Protein AF-A0A535Z7E5-F1 (afdb_monomer_lite)

Structure (mmCIF, N/CA/C/O backbone):
data_AF-A0A535Z7E5-F1
#
_entry.id   AF-A0A535Z7E5-F1
#
loop_
_atom_site.group_PDB
_atom_site.id
_atom_site.type_symbol
_atom_site.label_atom_id
_atom_site.label_alt_id
_atom_site.label_comp_id
_atom_site.label_asym_id
_atom_site.label_entity_id
_atom_site.label_seq_id
_atom_site.pdbx_PDB_ins_code
_atom_site.Cartn_x
_atom_site.Cartn_y
_atom_site.Cartn_z
_atom_site.occupancy
_atom_site.B_iso_or_equiv
_atom_site.auth_seq_id
_atom_site.auth_comp_id
_atom_site.auth_asym_id
_atom_site.auth_atom_id
_atom_site.pdbx_PDB_model_num
ATOM 1 N N . MET A 1 1 ? -15.379 -11.432 8.452 1.00 83.12 1 MET A N 1
ATOM 2 C CA . MET A 1 1 ? -14.559 -12.226 9.399 1.00 83.12 1 MET A CA 1
ATOM 3 C C . MET A 1 1 ? -14.977 -11.896 10.828 1.00 83.12 1 MET A C 1
ATOM 5 O O . MET A 1 1 ? -15.466 -10.796 11.045 1.00 83.12 1 MET A O 1
ATOM 9 N N . LYS A 1 2 ? -14.826 -12.828 11.780 1.00 88.19 2 LYS A N 1
ATOM 10 C CA . LYS A 1 2 ? -15.150 -12.643 13.206 1.00 88.19 2 LYS A CA 1
ATOM 11 C C . LYS A 1 2 ? -13.954 -13.053 14.074 1.00 88.19 2 LYS A C 1
ATOM 13 O O . LYS A 1 2 ? -13.362 -14.097 13.811 1.00 88.19 2 LYS A O 1
ATOM 18 N N . SER A 1 3 ? -13.613 -12.279 15.106 1.00 86.62 3 SER A N 1
ATOM 19 C CA . SER A 1 3 ? -12.553 -12.647 16.057 1.00 86.62 3 SER A CA 1
ATOM 20 C C . SER A 1 3 ? -12.965 -13.805 16.973 1.00 86.62 3 SER A C 1
ATOM 22 O O . SER A 1 3 ? -14.147 -14.026 17.229 1.00 86.62 3 SER A O 1
ATOM 24 N N . VAL A 1 4 ? -11.985 -14.504 17.550 1.00 86.00 4 VAL A N 1
ATOM 25 C CA . VAL A 1 4 ? -12.229 -15.693 18.393 1.00 86.00 4 VAL A CA 1
ATOM 26 C C . VAL A 1 4 ? -12.420 -15.390 19.887 1.00 86.00 4 VAL A C 1
ATOM 28 O O . VAL A 1 4 ? -12.949 -16.224 20.616 1.00 86.00 4 VAL A O 1
ATOM 31 N N . VAL A 1 5 ? -12.055 -14.188 20.345 1.00 85.88 5 VAL A N 1
ATOM 32 C CA . VAL A 1 5 ? -12.158 -13.757 21.756 1.00 85.88 5 VAL A CA 1
ATOM 33 C C . VAL A 1 5 ? -13.274 -12.717 21.934 1.00 85.88 5 VAL A C 1
ATOM 35 O O . VAL A 1 5 ? -13.467 -11.877 21.050 1.00 85.88 5 VAL A O 1
ATOM 38 N N . LYS A 1 6 ? -14.006 -12.777 23.062 1.00 87.00 6 LYS A N 1
ATOM 39 C CA . LYS A 1 6 ? -15.045 -11.798 23.444 1.00 87.00 6 LYS A CA 1
ATOM 40 C C . LYS A 1 6 ? -14.431 -10.511 24.046 1.00 87.00 6 LYS A C 1
ATOM 42 O O . LYS A 1 6 ? -13.433 -10.625 24.749 1.00 87.00 6 LYS A O 1
ATOM 47 N N . PRO A 1 7 ? -15.049 -9.328 23.848 1.00 89.69 7 PRO A N 1
ATOM 48 C CA . PRO A 1 7 ? -16.179 -9.084 22.948 1.00 89.69 7 PRO A CA 1
ATOM 49 C C . PRO A 1 7 ? -15.745 -9.270 21.488 1.00 89.69 7 PRO A C 1
ATOM 51 O O . PRO A 1 7 ? -14.620 -8.926 21.133 1.00 89.69 7 PRO A O 1
ATOM 54 N N . TYR A 1 8 ? -16.590 -9.891 20.661 1.00 92.69 8 TYR A N 1
ATOM 55 C CA . TYR A 1 8 ? -16.200 -10.278 19.302 1.00 92.69 8 TYR A CA 1
ATOM 56 C C . TYR A 1 8 ? -16.087 -9.062 18.381 1.00 92.69 8 TYR A C 1
ATOM 58 O O . TYR A 1 8 ? -16.971 -8.215 18.375 1.00 92.69 8 TYR A O 1
ATOM 66 N N . LEU A 1 9 ? -15.033 -9.031 17.573 1.00 93.38 9 LEU A N 1
ATOM 67 C CA . LEU A 1 9 ? -14.795 -8.049 16.521 1.00 93.38 9 LEU A CA 1
ATOM 68 C C . LEU A 1 9 ? -15.183 -8.626 15.157 1.00 93.38 9 LEU A C 1
ATOM 70 O O . LEU A 1 9 ? -15.027 -9.832 14.938 1.00 93.38 9 LEU A O 1
ATOM 74 N N . TYR A 1 10 ? -15.639 -7.769 14.245 1.00 93.38 10 TYR A N 1
ATOM 75 C CA . TYR A 1 10 ? -16.043 -8.124 12.883 1.00 93.38 10 TYR A CA 1
ATOM 76 C C . TYR A 1 10 ? -15.294 -7.273 11.864 1.00 93.38 10 TYR A C 1
ATOM 78 O O . TYR A 1 10 ? -14.983 -6.124 12.134 1.00 93.38 10 TYR A O 1
ATOM 86 N N . GLY A 1 11 ? -14.994 -7.827 10.695 1.00 90.31 11 GLY A N 1
ATOM 87 C CA . GLY A 1 11 ? -14.315 -7.058 9.656 1.00 90.31 11 GLY A CA 1
ATOM 88 C C . GLY A 1 11 ? -14.217 -7.766 8.316 1.00 90.31 11 GLY A C 1
ATOM 89 O O . GLY A 1 11 ? -14.887 -8.783 8.088 1.00 90.31 11 GLY A O 1
ATOM 90 N N . GLY A 1 12 ? -13.372 -7.232 7.436 1.00 79.62 12 GLY A N 1
ATOM 91 C CA . GLY A 1 12 ? -13.152 -7.758 6.090 1.00 79.62 12 GLY A CA 1
ATOM 92 C C . GLY A 1 12 ? -12.637 -9.207 6.093 1.00 79.62 12 GLY A C 1
ATOM 93 O O . GLY A 1 12 ? -12.058 -9.673 7.077 1.00 79.62 12 GLY A O 1
ATOM 94 N N . PRO A 1 13 ? -12.894 -9.988 5.033 1.00 74.06 13 PRO A N 1
ATOM 95 C CA . PRO A 1 13 ? -12.349 -11.335 4.917 1.00 74.06 13 PRO A CA 1
ATOM 96 C C . PRO A 1 13 ? -10.826 -11.316 4.699 1.00 74.06 13 PRO A C 1
ATOM 98 O O . PRO A 1 13 ? -10.280 -10.384 4.123 1.00 74.06 13 PRO A O 1
ATOM 101 N N . GLY A 1 14 ? -10.152 -12.388 5.123 1.00 72.88 14 GLY A N 1
ATOM 102 C CA . GLY A 1 14 ? -8.789 -12.721 4.692 1.00 72.88 14 GLY A CA 1
ATOM 103 C C . GLY A 1 14 ? -7.623 -11.959 5.329 1.00 72.88 14 GLY A C 1
ATOM 104 O O . GLY A 1 14 ? -6.492 -12.330 5.048 1.00 72.88 14 GLY A O 1
ATOM 105 N N . VAL A 1 15 ? -7.857 -10.965 6.192 1.00 79.00 15 VAL A N 1
ATOM 106 C CA . VAL A 1 15 ? -6.784 -10.162 6.813 1.00 79.00 15 VAL A CA 1
ATOM 107 C C . VAL A 1 15 ? -6.944 -10.056 8.327 1.00 79.00 15 VAL A C 1
ATOM 109 O O . VAL A 1 15 ? -8.061 -9.947 8.839 1.00 79.00 15 VAL A O 1
ATOM 112 N N . ALA A 1 16 ? -5.823 -10.081 9.049 1.00 86.56 16 ALA A N 1
ATOM 113 C CA . ALA A 1 16 ? -5.808 -9.887 10.491 1.00 86.56 16 ALA A CA 1
ATOM 114 C C . ALA A 1 16 ? -4.548 -9.150 10.954 1.00 86.56 16 ALA A C 1
ATOM 116 O O . ALA A 1 16 ? -3.437 -9.495 10.566 1.00 86.56 16 ALA A O 1
ATOM 117 N N . THR A 1 17 ? -4.724 -8.187 11.855 1.00 88.56 17 THR A N 1
ATOM 118 C CA . THR A 1 17 ? -3.631 -7.408 12.450 1.00 88.56 17 THR A CA 1
ATOM 119 C C . THR A 1 17 ? -3.649 -7.582 13.958 1.00 88.56 17 THR A C 1
ATOM 121 O O . THR A 1 17 ? -4.690 -7.415 14.589 1.00 88.56 17 THR A O 1
ATOM 124 N N . PHE A 1 18 ? -2.512 -7.904 14.569 1.00 88.19 18 PHE A N 1
ATOM 125 C CA . PHE A 1 18 ? -2.407 -7.908 16.026 1.00 88.19 18 PHE A CA 1
ATOM 126 C C . PHE A 1 18 ? -2.165 -6.491 16.540 1.00 88.19 18 PHE A C 1
ATOM 128 O O . PHE A 1 18 ? -1.280 -5.795 16.053 1.00 88.19 18 PHE A O 1
ATOM 135 N N . THR A 1 19 ? -2.918 -6.062 17.548 1.00 87.75 19 THR A N 1
ATOM 136 C CA . THR A 1 19 ? -2.617 -4.828 18.279 1.00 87.75 19 THR A CA 1
ATOM 137 C C . THR A 1 19 ? -2.118 -5.168 19.676 1.00 87.75 19 THR A C 1
ATOM 139 O O . THR A 1 19 ? -2.818 -5.809 20.466 1.00 87.75 19 THR A O 1
ATOM 142 N N . ARG A 1 20 ? -0.899 -4.721 20.004 1.00 84.88 20 ARG A N 1
ATOM 143 C CA . ARG A 1 20 ? -0.326 -4.904 21.346 1.00 84.88 20 ARG A CA 1
ATOM 144 C C . ARG A 1 20 ? -1.089 -4.117 22.402 1.00 84.88 20 ARG A C 1
ATOM 146 O O . ARG A 1 20 ? -1.357 -4.664 23.466 1.00 84.88 20 ARG A O 1
ATOM 153 N N . ARG A 1 21 ? -1.510 -2.886 22.082 1.00 88.56 21 ARG A N 1
ATOM 154 C CA . ARG A 1 21 ? -2.246 -1.992 22.994 1.00 88.56 21 ARG A CA 1
ATOM 155 C C . ARG A 1 21 ? -3.474 -2.658 23.618 1.00 88.56 21 ARG A C 1
ATOM 157 O O . ARG A 1 21 ? -3.756 -2.430 24.789 1.00 88.56 21 ARG A O 1
ATOM 164 N N . TYR A 1 22 ? -4.176 -3.491 22.851 1.00 90.06 22 TYR A N 1
ATOM 165 C CA . TYR A 1 22 ? -5.358 -4.225 23.316 1.00 90.06 22 TYR A CA 1
ATOM 166 C C . TYR A 1 22 ? -5.133 -5.739 23.433 1.00 90.06 22 TYR A C 1
ATOM 168 O O . TYR A 1 22 ? -6.082 -6.477 23.689 1.00 90.06 22 TYR A O 1
ATOM 176 N N . GLY A 1 23 ? -3.899 -6.211 23.219 1.00 89.69 23 GLY A N 1
ATOM 177 C CA . GLY A 1 23 ? -3.515 -7.620 23.324 1.00 89.69 23 GLY A CA 1
ATOM 178 C C . GLY A 1 23 ? -4.360 -8.571 22.473 1.00 89.69 23 GLY A C 1
ATOM 179 O O . GLY A 1 23 ? -4.651 -9.683 22.912 1.00 89.69 23 GLY A O 1
ATOM 180 N N . ARG A 1 24 ? -4.818 -8.144 21.287 1.00 89.62 24 ARG A N 1
ATOM 181 C CA . ARG A 1 24 ? -5.787 -8.918 20.496 1.00 89.62 24 ARG A CA 1
ATOM 182 C C . ARG A 1 24 ? -5.631 -8.762 18.988 1.00 89.62 24 ARG A C 1
ATOM 184 O O . ARG A 1 24 ? -5.133 -7.758 18.490 1.00 89.62 24 ARG A O 1
ATOM 191 N N . TRP A 1 25 ? -6.123 -9.766 18.267 1.00 90.50 25 TRP A N 1
ATOM 192 C CA . TRP A 1 25 ? -6.232 -9.759 16.810 1.00 90.50 25 TRP A CA 1
ATOM 193 C C . TRP A 1 25 ? -7.462 -8.973 16.346 1.00 90.50 25 TRP A C 1
ATOM 195 O O . TRP A 1 25 ? -8.570 -9.186 16.849 1.00 90.50 25 TRP A O 1
ATOM 205 N N . LEU A 1 26 ? -7.251 -8.097 15.368 1.00 92.69 26 LEU A N 1
ATOM 206 C CA . LEU A 1 26 ? -8.255 -7.299 14.674 1.00 92.69 26 LEU A CA 1
ATOM 207 C C . LEU A 1 26 ? -8.522 -7.920 13.296 1.00 92.69 26 LEU A C 1
ATOM 209 O O . LEU A 1 26 ? -7.555 -8.228 12.601 1.00 92.69 26 LEU A O 1
ATOM 213 N N . PRO A 1 27 ? -9.784 -8.087 12.866 1.00 93.25 27 PRO A N 1
ATOM 214 C CA . PRO A 1 27 ? -10.138 -8.597 11.536 1.00 93.25 27 PRO A CA 1
ATOM 215 C C . PRO A 1 27 ? -10.002 -7.512 10.446 1.00 93.25 27 PRO A C 1
ATOM 217 O O . PRO A 1 27 ? -10.954 -7.206 9.729 1.00 93.25 27 PRO A O 1
ATOM 220 N N . ALA A 1 28 ? -8.832 -6.878 10.370 1.00 92.12 28 ALA A N 1
ATOM 221 C CA . ALA A 1 28 ? -8.524 -5.783 9.455 1.00 92.12 28 ALA A CA 1
ATOM 222 C C . ALA A 1 28 ? -7.036 -5.791 9.074 1.00 92.12 28 ALA A C 1
ATOM 224 O O . ALA A 1 28 ? -6.200 -6.315 9.819 1.00 92.12 28 ALA A O 1
ATOM 225 N N . SER A 1 29 ? -6.705 -5.197 7.926 1.00 88.44 29 SER A N 1
ATOM 226 C CA . SER A 1 29 ? -5.316 -4.937 7.536 1.00 88.44 29 SER A CA 1
ATOM 227 C C . SER A 1 29 ? -4.723 -3.815 8.388 1.00 88.44 29 SER A C 1
ATOM 229 O O . SER A 1 29 ? -5.455 -2.970 8.903 1.00 88.44 29 SER A O 1
ATOM 231 N N . VAL A 1 30 ? -3.394 -3.762 8.502 1.00 87.88 30 VAL A N 1
ATOM 232 C CA . VAL A 1 30 ? -2.716 -2.720 9.290 1.00 87.88 30 VAL A CA 1
ATOM 233 C C . VAL A 1 30 ? -3.029 -1.313 8.774 1.00 87.88 30 VAL A C 1
ATOM 235 O O . VAL A 1 30 ? -3.175 -0.391 9.569 1.00 87.88 30 VAL A O 1
ATOM 238 N N . ALA A 1 31 ? -3.208 -1.162 7.457 1.00 89.75 31 ALA A N 1
ATOM 239 C CA . ALA A 1 31 ? -3.568 0.105 6.829 1.00 89.75 31 ALA A CA 1
ATOM 240 C C . ALA A 1 31 ? -4.969 0.590 7.234 1.00 89.75 31 ALA A C 1
ATOM 242 O O . ALA A 1 31 ? -5.230 1.784 7.212 1.00 89.75 31 ALA A O 1
ATOM 243 N N . ALA A 1 32 ? -5.869 -0.311 7.629 1.00 93.62 32 ALA A N 1
ATOM 244 C CA . ALA A 1 32 ? -7.232 0.026 8.026 1.00 93.62 32 ALA A CA 1
ATOM 245 C C . ALA A 1 32 ? -7.392 0.280 9.540 1.00 93.62 32 ALA A C 1
ATOM 247 O O . ALA A 1 32 ? -8.505 0.528 10.009 1.00 93.62 32 ALA A O 1
ATOM 248 N N . VAL A 1 33 ? -6.304 0.207 10.312 1.00 94.19 33 VAL A N 1
ATOM 249 C CA . VAL A 1 33 ? -6.275 0.428 11.765 1.00 94.19 33 VAL A CA 1
ATOM 250 C C . VAL A 1 33 ? -5.835 1.863 12.052 1.00 94.19 33 VAL A C 1
ATOM 252 O O . VAL A 1 33 ? -4.880 2.349 11.450 1.00 94.19 33 VAL A O 1
ATOM 255 N N . SER A 1 34 ? -6.507 2.543 12.987 1.00 94.56 34 SER A N 1
ATOM 256 C CA . SER A 1 34 ? -6.138 3.904 13.383 1.00 94.56 34 SER A CA 1
ATOM 257 C C . SER A 1 34 ? -4.696 3.951 13.912 1.00 94.56 34 SER A C 1
ATOM 259 O O . SER A 1 34 ? -4.219 2.968 14.488 1.00 94.56 34 SER A O 1
ATOM 261 N N . PRO A 1 35 ? -3.981 5.086 13.797 1.00 90.56 35 PRO A N 1
ATOM 262 C CA . PRO A 1 35 ? -2.582 5.169 14.225 1.00 90.56 35 PRO A CA 1
ATOM 263 C C . PRO A 1 35 ? -2.335 4.776 15.687 1.00 90.56 35 PRO A C 1
ATOM 265 O O . PRO A 1 35 ? -1.291 4.214 16.009 1.00 90.56 35 PRO A O 1
ATOM 268 N N . ASP A 1 36 ? -3.314 5.025 16.557 1.00 91.75 36 ASP A N 1
ATOM 269 C CA . ASP A 1 36 ? -3.293 4.685 17.979 1.00 91.75 36 ASP A CA 1
ATOM 270 C C . ASP A 1 36 ? -3.897 3.296 18.287 1.00 91.75 36 ASP A C 1
ATOM 272 O O . ASP A 1 36 ? -3.994 2.898 19.448 1.00 91.75 36 ASP A O 1
ATOM 276 N N . SER A 1 37 ? -4.311 2.549 17.261 1.00 93.38 37 SER A N 1
ATOM 277 C CA . SER A 1 37 ? -4.977 1.243 17.330 1.00 93.38 37 SER A CA 1
ATOM 278 C C . SER A 1 37 ? -6.300 1.198 18.100 1.00 93.38 37 SER A C 1
ATOM 280 O O . SER A 1 37 ? -6.770 0.102 18.401 1.00 93.38 37 SER A O 1
ATOM 282 N N . SER A 1 38 ? -6.901 2.337 18.456 1.00 95.31 38 SER A N 1
ATOM 283 C CA . SER A 1 38 ? -8.179 2.352 19.184 1.00 95.31 38 SER A CA 1
ATOM 284 C C . SER A 1 38 ? -9.369 1.994 18.301 1.00 95.31 38 SER A C 1
ATOM 286 O O . SER A 1 38 ? -10.384 1.512 18.807 1.00 95.31 38 SER A O 1
ATOM 288 N N . HIS A 1 39 ? -9.229 2.173 16.988 1.00 96.94 39 HIS A N 1
ATOM 289 C CA . HIS A 1 39 ? -10.266 1.886 16.017 1.00 96.94 39 HIS A CA 1
ATOM 290 C C . HIS A 1 39 ? -9.710 1.149 14.802 1.00 96.94 39 HIS A C 1
ATOM 292 O O . HIS A 1 39 ? -8.521 1.210 14.493 1.00 96.94 39 HIS A O 1
ATOM 298 N N . TYR A 1 40 ? -10.592 0.492 14.061 1.00 97.00 40 TYR A N 1
ATOM 299 C CA . TYR A 1 40 ? -10.313 0.089 12.687 1.00 97.00 40 TYR A CA 1
ATOM 300 C C . TYR A 1 40 ? -11.554 0.268 11.824 1.00 97.00 40 TYR A C 1
ATOM 302 O O . TYR A 1 40 ? -12.677 0.366 12.329 1.00 97.00 40 TYR A O 1
ATOM 310 N N . SER A 1 41 ? -11.330 0.326 10.518 1.00 97.38 41 SER A N 1
ATOM 311 C CA . SER A 1 41 ? -12.377 0.461 9.517 1.00 97.38 41 SER A CA 1
ATOM 312 C C . SER A 1 41 ? -12.398 -0.742 8.584 1.00 97.38 41 SER A C 1
ATOM 314 O O . SER A 1 41 ? -11.380 -1.392 8.358 1.00 97.38 41 SER A O 1
ATOM 316 N N . TYR A 1 42 ? -13.567 -1.065 8.046 1.00 96.94 42 TYR A N 1
ATOM 317 C CA . TYR A 1 42 ? -13.692 -2.043 6.971 1.00 96.94 42 TYR A CA 1
ATOM 318 C C . TYR A 1 42 ? -14.887 -1.714 6.079 1.00 96.94 42 TYR A C 1
ATOM 320 O O . TYR A 1 42 ? -15.802 -0.995 6.479 1.00 96.94 42 TYR A O 1
ATOM 328 N N . SER A 1 43 ? -14.861 -2.247 4.859 1.00 95.69 43 SER A N 1
ATOM 329 C CA . SER A 1 43 ? -15.970 -2.150 3.912 1.00 95.69 43 SER A CA 1
ATOM 330 C C . SER A 1 43 ? -16.791 -3.442 3.934 1.00 95.69 43 SER A C 1
ATOM 332 O O . SER A 1 43 ? -16.237 -4.536 3.802 1.00 95.69 43 SER A O 1
ATOM 334 N N . GLU A 1 44 ? -18.103 -3.314 4.121 1.00 95.19 44 GLU A N 1
ATOM 335 C CA . GLU A 1 44 ? -19.099 -4.370 3.933 1.00 95.19 44 GLU A CA 1
ATOM 336 C C . GLU A 1 44 ? -19.781 -4.154 2.568 1.00 95.19 44 GLU A C 1
ATOM 338 O O . GLU A 1 44 ? -20.624 -3.257 2.446 1.00 95.19 44 GLU A O 1
ATOM 343 N N . PRO A 1 45 ? -19.433 -4.930 1.525 1.00 93.31 45 PRO A N 1
ATOM 344 C CA . PRO A 1 45 ? -20.105 -4.837 0.237 1.00 93.31 45 PRO A CA 1
ATOM 345 C C . PRO A 1 45 ? -21.522 -5.421 0.313 1.00 93.31 45 PRO A C 1
ATOM 347 O O . PRO A 1 45 ? -21.754 -6.457 0.935 1.00 93.31 45 PRO A O 1
ATOM 350 N N . TYR A 1 46 ? -22.467 -4.784 -0.371 1.00 93.31 46 TYR A N 1
ATOM 351 C CA . TYR A 1 46 ? -23.840 -5.254 -0.536 1.00 93.31 46 TYR A CA 1
ATOM 352 C C . TYR A 1 46 ? -24.386 -4.835 -1.907 1.00 93.31 46 TYR A C 1
ATOM 354 O O . TYR A 1 46 ? -23.818 -3.974 -2.570 1.00 93.31 46 TYR A O 1
ATOM 362 N N . ASN A 1 47 ? -25.493 -5.435 -2.338 1.00 93.00 47 ASN A N 1
ATOM 363 C CA . ASN A 1 47 ? -26.201 -5.024 -3.551 1.00 93.00 47 ASN A CA 1
ATOM 364 C C . ASN A 1 47 ? -27.538 -4.389 -3.173 1.00 93.00 47 ASN A C 1
ATOM 366 O O . ASN A 1 47 ? -28.229 -4.893 -2.284 1.00 93.00 47 ASN A O 1
ATOM 370 N N . ASP A 1 48 ? -27.919 -3.323 -3.870 1.00 88.56 48 ASP A N 1
ATOM 371 C CA . ASP A 1 48 ? -29.274 -2.780 -3.825 1.00 88.56 48 ASP A CA 1
ATOM 372 C C . ASP A 1 48 ? -29.859 -2.604 -5.235 1.00 88.56 48 ASP A C 1
ATOM 374 O O . ASP A 1 48 ? -29.270 -3.032 -6.230 1.00 88.56 48 ASP A O 1
ATOM 378 N N . ALA A 1 49 ? -31.046 -1.999 -5.330 1.00 89.19 49 ALA A N 1
ATOM 379 C CA . ALA A 1 49 ? -31.731 -1.780 -6.605 1.00 89.19 49 ALA A CA 1
ATOM 380 C C . ALA A 1 49 ? -30.926 -0.930 -7.612 1.00 89.19 49 ALA A C 1
ATOM 382 O O . ALA A 1 49 ? -31.216 -0.972 -8.804 1.00 89.19 49 ALA A O 1
ATOM 383 N N . ASN A 1 50 ? -29.924 -0.175 -7.150 1.00 86.69 50 ASN A N 1
ATOM 384 C CA . ASN A 1 50 ? -29.084 0.699 -7.966 1.00 86.69 50 ASN A CA 1
ATOM 385 C C . ASN A 1 50 ? -27.695 0.098 -8.253 1.00 86.69 50 ASN A C 1
ATOM 387 O O . ASN A 1 50 ? -26.854 0.786 -8.830 1.00 86.69 50 ASN A O 1
ATOM 391 N N . GLY A 1 51 ? -27.447 -1.157 -7.862 1.00 89.38 51 GLY A N 1
ATOM 392 C CA . GLY A 1 51 ? -26.193 -1.868 -8.113 1.00 89.38 51 GLY A CA 1
ATOM 393 C C . GLY A 1 51 ? -25.351 -2.116 -6.853 1.00 89.38 51 GLY A C 1
ATOM 394 O O . GLY A 1 51 ? -25.877 -2.088 -5.735 1.00 89.38 51 GLY A O 1
ATOM 395 N N . PRO A 1 52 ? -24.048 -2.419 -7.018 1.00 92.00 52 PRO A N 1
ATOM 396 C CA . PRO A 1 52 ? -23.160 -2.700 -5.898 1.00 92.00 52 PRO A CA 1
ATOM 397 C C . PRO A 1 52 ? -22.910 -1.444 -5.062 1.00 92.00 52 PRO A C 1
ATOM 399 O O . PRO A 1 52 ? -22.750 -0.337 -5.579 1.00 92.00 52 PRO A O 1
ATOM 402 N N . ARG A 1 53 ? -22.864 -1.635 -3.746 1.00 93.44 53 ARG A N 1
ATOM 403 C CA . ARG A 1 53 ? -22.632 -0.609 -2.731 1.00 93.44 53 ARG A CA 1
ATOM 404 C C . ARG A 1 53 ? -21.785 -1.152 -1.594 1.00 93.44 53 ARG A C 1
ATOM 406 O O . ARG A 1 53 ? -21.533 -2.349 -1.490 1.00 93.44 53 ARG 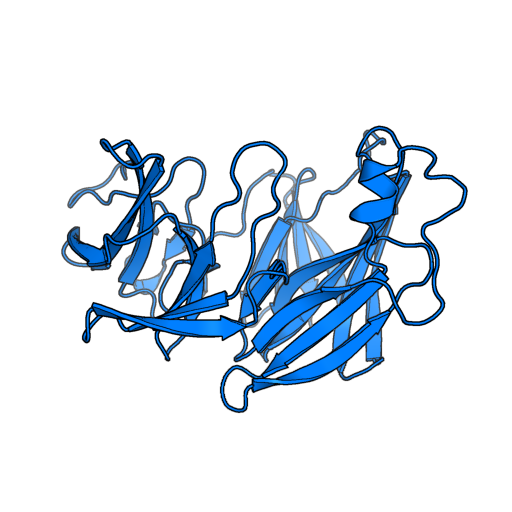A O 1
ATOM 413 N N . SER A 1 54 ? -21.333 -0.255 -0.731 1.00 95.00 54 SER A N 1
ATOM 414 C CA . SER A 1 54 ? -20.565 -0.602 0.462 1.00 95.00 54 SER A CA 1
ATOM 415 C C . SER A 1 54 ? -21.022 0.192 1.672 1.00 95.00 54 SER A C 1
ATOM 417 O O . SER A 1 54 ? -21.267 1.394 1.561 1.00 95.00 54 SER A O 1
ATOM 419 N N . ARG A 1 55 ? -21.047 -0.448 2.839 1.00 96.94 55 ARG A N 1
ATOM 420 C CA . ARG A 1 55 ? -21.063 0.247 4.128 1.00 96.94 55 ARG A CA 1
ATOM 421 C C . ARG A 1 55 ? -19.644 0.316 4.661 1.00 96.94 55 ARG A C 1
ATOM 423 O O . ARG A 1 55 ? -18.954 -0.696 4.715 1.00 96.94 55 ARG A O 1
ATOM 430 N N . ILE A 1 56 ? -19.208 1.501 5.062 1.00 97.81 56 ILE A N 1
ATOM 431 C CA . ILE A 1 56 ? -17.943 1.688 5.763 1.00 97.81 56 ILE A CA 1
ATOM 432 C C . ILE A 1 56 ? -18.234 1.661 7.255 1.00 97.81 56 ILE A C 1
ATOM 434 O O . ILE A 1 56 ? -18.969 2.503 7.782 1.00 97.81 56 ILE A O 1
ATOM 438 N N . HIS A 1 57 ? -17.660 0.672 7.920 1.00 98.06 57 HIS A N 1
ATOM 439 C CA . HIS A 1 57 ? -17.782 0.452 9.350 1.00 98.06 57 HIS A CA 1
ATOM 440 C C . HIS A 1 57 ? -16.625 1.111 10.089 1.00 98.06 57 HIS A C 1
ATOM 442 O O . HIS A 1 57 ? -15.503 1.143 9.594 1.00 98.06 57 HIS A O 1
ATOM 448 N N . LEU A 1 58 ? -16.893 1.607 11.292 1.00 98.19 58 LEU A N 1
ATOM 449 C CA . LEU A 1 58 ? -15.881 2.025 12.252 1.00 98.19 58 LEU A CA 1
ATOM 450 C C . LEU A 1 58 ? -16.108 1.245 13.539 1.00 98.19 58 LEU A C 1
ATOM 452 O O . LEU A 1 58 ? -17.175 1.358 14.148 1.00 98.19 58 LEU A O 1
ATOM 456 N N . VAL A 1 59 ? -15.096 0.492 13.952 1.00 98.06 59 VAL A N 1
ATOM 457 C CA . VAL A 1 59 ? -15.176 -0.362 15.132 1.00 98.06 59 VAL A CA 1
ATOM 458 C C . VAL A 1 59 ? -14.242 0.149 16.213 1.00 98.06 59 VAL A C 1
ATOM 460 O O . VAL A 1 59 ? -13.052 0.330 15.964 1.00 98.06 59 VAL A O 1
ATOM 463 N N . ASP A 1 60 ? -14.775 0.340 17.417 1.00 97.44 60 ASP A N 1
ATOM 464 C CA . ASP A 1 60 ? -13.984 0.571 18.624 1.00 97.44 60 ASP A CA 1
ATOM 465 C C . ASP A 1 60 ? -13.405 -0.760 19.125 1.00 97.44 60 ASP A C 1
ATOM 467 O O . ASP A 1 60 ? -14.122 -1.740 19.355 1.00 97.44 60 ASP A O 1
ATOM 471 N N . VAL A 1 61 ? -12.085 -0.817 19.284 1.00 95.62 61 VAL A N 1
ATOM 472 C CA . VAL A 1 61 ? -11.373 -2.064 19.594 1.00 95.62 61 VAL A CA 1
ATOM 473 C C . VAL A 1 61 ? -11.635 -2.548 21.023 1.00 95.62 61 VAL A C 1
ATOM 475 O O . VAL A 1 61 ? -11.689 -3.762 21.268 1.00 95.62 61 VAL A O 1
ATOM 478 N N . ALA A 1 62 ? -11.795 -1.618 21.966 1.00 94.00 62 ALA A N 1
ATOM 479 C CA . ALA A 1 62 ? -11.942 -1.918 23.387 1.00 94.00 62 ALA A CA 1
ATOM 480 C C . ALA A 1 62 ? -13.327 -2.497 23.700 1.00 94.00 62 ALA A C 1
ATOM 482 O O . ALA A 1 62 ? -13.457 -3.502 24.399 1.00 94.00 62 ALA A O 1
ATOM 483 N N . THR A 1 63 ? -14.360 -1.861 23.157 1.00 95.56 63 THR A N 1
ATOM 484 C CA . THR A 1 63 ? -15.772 -2.138 23.436 1.00 95.56 63 THR A CA 1
ATOM 485 C C . THR A 1 63 ? -16.411 -3.070 22.412 1.00 95.56 63 THR A C 1
ATOM 487 O O . THR A 1 63 ? -17.466 -3.636 22.690 1.00 95.56 63 THR A O 1
ATOM 490 N N . ALA A 1 64 ? -15.776 -3.253 21.248 1.00 96.06 64 ALA A N 1
ATOM 491 C CA . ALA A 1 64 ? -16.351 -3.892 20.065 1.00 96.06 64 ALA A CA 1
ATOM 492 C C . ALA A 1 64 ? -17.616 -3.200 19.528 1.00 96.06 64 ALA A C 1
ATOM 494 O O . ALA A 1 64 ? -18.402 -3.824 18.812 1.00 96.06 64 ALA A O 1
ATOM 495 N N . ALA A 1 65 ? -17.827 -1.923 19.862 1.00 97.38 65 ALA A N 1
ATOM 496 C CA . ALA A 1 65 ? -18.900 -1.140 19.271 1.00 97.38 65 ALA A CA 1
ATOM 497 C C . ALA A 1 65 ? -18.624 -0.947 17.773 1.00 97.38 65 ALA A C 1
ATOM 499 O O . ALA A 1 65 ? -17.624 -0.339 17.398 1.00 97.38 65 ALA A O 1
ATOM 500 N N . ASP A 1 66 ? -19.517 -1.467 16.933 1.00 97.50 66 ASP A N 1
ATOM 501 C CA . ASP A 1 66 ? -19.473 -1.350 15.476 1.00 97.50 66 ASP A CA 1
ATOM 502 C C . ASP A 1 66 ? -20.591 -0.408 15.017 1.00 97.50 66 ASP A C 1
ATOM 504 O O . ASP A 1 66 ? -21.753 -0.555 15.412 1.00 97.50 66 ASP A O 1
ATOM 508 N N . ARG A 1 67 ? -20.236 0.581 14.196 1.00 97.31 67 ARG A N 1
ATOM 509 C CA . ARG A 1 67 ? -21.196 1.486 13.568 1.00 97.31 67 ARG A CA 1
ATOM 510 C C . ARG A 1 67 ? -20.843 1.739 12.113 1.00 97.31 67 ARG A C 1
ATOM 512 O O . ARG A 1 67 ? -19.685 1.958 11.765 1.00 97.31 67 ARG A O 1
ATOM 519 N N . VAL A 1 68 ? -21.877 1.851 11.289 1.00 97.88 68 VAL A N 1
ATOM 520 C CA . VAL A 1 68 ? -21.751 2.370 9.927 1.00 97.88 68 VAL A CA 1
ATOM 521 C C . VAL A 1 68 ? -21.538 3.882 9.999 1.00 97.88 68 VAL A C 1
ATOM 523 O O . VAL A 1 68 ? -22.337 4.610 10.596 1.00 97.88 68 VAL A O 1
ATOM 526 N N . VAL A 1 69 ? -20.440 4.350 9.413 1.00 97.94 69 VAL A N 1
ATOM 527 C CA . VAL A 1 69 ? -20.083 5.777 9.332 1.00 97.94 69 VAL A CA 1
ATOM 528 C C . VAL A 1 69 ? -20.310 6.361 7.941 1.00 97.94 69 VAL A C 1
ATOM 530 O O . VAL A 1 69 ? -20.346 7.581 7.807 1.00 97.94 69 VAL A O 1
ATOM 533 N N . PHE A 1 70 ? -20.493 5.516 6.925 1.00 97.62 70 PHE A N 1
ATOM 534 C CA . PHE A 1 70 ? -20.795 5.928 5.557 1.00 97.62 70 PHE A CA 1
ATOM 535 C C . PHE A 1 70 ? -21.418 4.770 4.763 1.00 97.62 70 PHE A C 1
ATOM 537 O O . PHE A 1 70 ? -20.985 3.632 4.917 1.00 97.62 70 PHE A O 1
ATOM 544 N N . ASP A 1 71 ? -22.421 5.035 3.927 1.00 95.75 71 ASP A N 1
ATOM 545 C CA . ASP A 1 71 ? -23.181 4.004 3.198 1.00 95.75 71 ASP A CA 1
ATOM 546 C C . ASP A 1 71 ? -23.568 4.402 1.761 1.00 95.75 71 ASP A C 1
ATOM 548 O O . ASP A 1 71 ? -24.429 3.768 1.142 1.00 95.75 71 ASP A O 1
ATOM 552 N N . GLN A 1 72 ? -22.926 5.440 1.216 1.00 92.50 72 GLN A N 1
ATOM 553 C CA . GLN A 1 72 ? -23.218 5.969 -0.115 1.00 92.50 72 GLN A CA 1
ATOM 554 C C . GLN A 1 72 ? -22.134 5.564 -1.121 1.00 92.50 72 GLN A C 1
ATOM 556 O O . GLN A 1 72 ? -20.963 5.870 -0.937 1.00 92.50 72 GLN A O 1
ATOM 561 N N . GLY A 1 73 ? -22.519 4.930 -2.230 1.00 91.44 73 GLY A N 1
ATOM 562 C CA . GLY A 1 73 ? -21.584 4.492 -3.275 1.00 91.44 73 GLY A CA 1
ATOM 563 C C . GLY A 1 73 ? -20.877 3.168 -2.964 1.00 91.44 73 GLY A C 1
ATOM 564 O O . GLY A 1 73 ? -21.278 2.432 -2.059 1.00 91.44 73 GLY A O 1
ATOM 565 N N . PHE A 1 74 ? -19.848 2.851 -3.756 1.00 93.69 74 PHE A N 1
ATOM 566 C CA . PHE A 1 74 ? -19.114 1.589 -3.675 1.00 93.69 74 PHE A CA 1
ATOM 567 C C . PHE A 1 74 ? -17.616 1.834 -3.484 1.00 93.69 74 PHE A C 1
ATOM 569 O O . PHE A 1 74 ? -16.885 2.143 -4.423 1.00 93.69 74 PHE A O 1
ATOM 576 N N . TYR A 1 75 ? -17.183 1.729 -2.232 1.00 95.31 75 TYR A N 1
ATOM 577 C CA . TYR A 1 75 ? -15.860 2.101 -1.761 1.00 95.31 75 TYR A CA 1
ATOM 578 C C . TYR A 1 75 ? -15.221 0.987 -0.929 1.00 95.31 75 TYR A C 1
ATOM 580 O O . TYR A 1 75 ? -15.896 0.212 -0.245 1.00 95.31 75 TYR A O 1
ATOM 588 N N . ALA A 1 76 ? -13.893 0.951 -0.933 1.00 94.75 76 ALA A N 1
ATOM 589 C CA . ALA A 1 76 ? -13.096 0.127 -0.032 1.00 94.75 76 ALA A CA 1
ATOM 590 C C . ALA A 1 76 ? -12.062 0.981 0.706 1.00 94.75 76 ALA A C 1
ATOM 592 O O . ALA A 1 76 ? -11.678 2.054 0.241 1.00 94.75 76 ALA A O 1
ATOM 593 N N . VAL A 1 77 ? -11.642 0.508 1.880 1.00 95.94 77 VAL A N 1
ATOM 594 C CA . VAL A 1 77 ? -10.673 1.192 2.746 1.00 95.94 77 VAL A CA 1
ATOM 595 C C . VAL A 1 77 ? -9.259 0.892 2.260 1.00 95.94 77 VAL A C 1
ATOM 597 O O . VAL A 1 77 ? -8.899 -0.276 2.126 1.00 95.94 77 VAL A O 1
ATOM 600 N N . ILE A 1 78 ? -8.459 1.936 2.043 1.00 95.25 78 ILE A N 1
ATOM 601 C CA . ILE A 1 78 ? -7.037 1.825 1.664 1.00 95.25 78 ILE A CA 1
ATOM 602 C C . ILE A 1 78 ? -6.086 2.345 2.739 1.00 95.25 78 ILE A C 1
ATOM 604 O O . ILE A 1 78 ? -4.921 1.963 2.759 1.00 95.25 78 ILE A O 1
ATOM 608 N N . GLY A 1 79 ? -6.571 3.182 3.655 1.00 94.88 79 GLY A N 1
ATOM 609 C CA . GLY A 1 79 ? -5.749 3.738 4.722 1.00 94.88 79 GLY A CA 1
ATOM 610 C C . GLY A 1 79 ? -6.577 4.334 5.853 1.00 94.88 79 GLY A C 1
ATOM 611 O O . GLY A 1 79 ? -7.731 4.716 5.659 1.00 94.88 79 GLY A O 1
ATOM 612 N N . TYR A 1 80 ? -5.975 4.455 7.029 1.00 95.31 80 TYR A N 1
ATOM 613 C CA . TYR A 1 80 ? -6.515 5.176 8.171 1.00 95.31 80 TYR A CA 1
ATOM 614 C C . TYR A 1 80 ? -5.390 6.005 8.799 1.00 95.31 80 TYR A C 1
ATOM 616 O O . TYR A 1 80 ? -4.520 5.497 9.501 1.00 95.31 80 TYR A O 1
ATOM 624 N N . GLU A 1 81 ? -5.438 7.310 8.546 1.00 93.94 81 GLU A N 1
ATOM 625 C CA . GLU A 1 81 ? -4.488 8.299 9.059 1.00 93.94 81 GLU A CA 1
ATOM 626 C C . GLU A 1 81 ? -5.181 9.236 10.068 1.00 93.94 81 GLU A C 1
ATOM 628 O O . GLU A 1 81 ? -6.412 9.204 10.194 1.00 93.94 81 GLU A O 1
ATOM 633 N N . PRO A 1 82 ? -4.438 10.085 10.807 1.00 92.25 82 PRO A N 1
ATOM 634 C CA . PRO A 1 82 ? -5.028 10.992 11.794 1.00 92.25 82 PRO A CA 1
ATOM 635 C C . PRO A 1 82 ? -6.146 11.890 11.242 1.00 92.25 82 PRO A C 1
ATOM 637 O O . PRO A 1 82 ? -7.068 12.242 11.972 1.00 92.25 82 PRO A O 1
ATOM 640 N N . GLU A 1 83 ? -6.087 12.253 9.959 1.00 92.81 83 GLU A N 1
ATOM 641 C CA . GLU A 1 83 ? -7.070 13.124 9.311 1.00 92.81 83 GLU A CA 1
ATOM 642 C C . GLU A 1 83 ? -8.351 12.404 8.860 1.00 92.81 83 GLU A C 1
ATOM 644 O O . GLU A 1 83 ? -9.305 13.075 8.459 1.00 92.81 83 GLU A O 1
ATOM 649 N N . GLY A 1 84 ? -8.385 11.066 8.871 1.00 96.25 84 GLY A N 1
ATOM 650 C CA . GLY A 1 84 ? -9.566 10.290 8.494 1.00 96.25 84 GLY A CA 1
ATOM 651 C C . GLY A 1 84 ? -9.271 8.946 7.827 1.00 96.25 84 GLY A C 1
ATOM 652 O O . GLY A 1 84 ? -8.132 8.486 7.738 1.00 96.25 84 GLY A O 1
ATOM 653 N N . ILE A 1 85 ? -10.341 8.320 7.340 1.00 98.06 85 ILE A N 1
ATOM 654 C CA . ILE A 1 85 ? -10.298 7.033 6.638 1.00 98.06 85 ILE A CA 1
ATOM 655 C C . ILE A 1 85 ? -10.192 7.314 5.141 1.00 98.06 85 ILE A C 1
ATOM 657 O O . ILE A 1 85 ? -11.015 8.037 4.583 1.00 98.06 85 ILE A O 1
ATOM 661 N N . TYR A 1 86 ? -9.199 6.741 4.478 1.00 97.88 86 TYR A N 1
ATOM 662 C CA . TYR A 1 86 ? -8.995 6.887 3.045 1.00 97.88 86 TYR A CA 1
ATOM 663 C C . TYR A 1 86 ? -9.658 5.743 2.292 1.00 97.88 86 TYR A C 1
ATOM 665 O O . TYR A 1 86 ? -9.555 4.574 2.677 1.00 97.88 86 TYR A O 1
ATOM 673 N N . LEU A 1 87 ? -10.339 6.105 1.210 1.00 97.62 87 LEU A N 1
ATOM 674 C CA . LEU A 1 87 ? -11.150 5.223 0.388 1.00 97.62 87 LEU A CA 1
ATOM 675 C C . LEU A 1 87 ? -10.725 5.313 -1.080 1.00 97.62 87 LEU A C 1
ATOM 677 O O . LEU A 1 87 ? -10.353 6.395 -1.538 1.00 97.62 87 LEU A O 1
ATOM 681 N N . PHE A 1 88 ? -10.884 4.221 -1.824 1.00 96.31 88 PHE A N 1
ATOM 682 C CA . PHE A 1 88 ? -10.967 4.236 -3.291 1.00 96.31 88 PHE A CA 1
ATOM 683 C C . PHE A 1 88 ? -12.330 3.712 -3.745 1.00 96.31 88 PHE A C 1
ATOM 685 O O . PHE A 1 88 ? -12.973 2.941 -3.025 1.00 96.31 88 PHE A O 1
ATOM 692 N N . ALA A 1 89 ? -12.771 4.122 -4.934 1.00 94.12 89 ALA A N 1
ATOM 693 C CA . ALA A 1 89 ? -13.959 3.582 -5.572 1.00 94.12 89 ALA A CA 1
ATOM 694 C C . ALA A 1 89 ? -13.608 2.218 -6.156 1.00 94.12 89 ALA A C 1
ATOM 696 O O . ALA A 1 89 ? -12.636 2.081 -6.906 1.00 94.12 89 ALA A O 1
ATOM 697 N N . VAL A 1 90 ? -14.380 1.206 -5.771 1.00 89.88 90 VAL A N 1
ATOM 698 C CA . VAL A 1 90 ? -14.145 -0.167 -6.211 1.00 89.88 90 VAL A CA 1
ATOM 699 C C . VAL A 1 90 ? -14.565 -0.274 -7.671 1.00 89.88 90 VAL A C 1
ATOM 701 O O . VAL A 1 90 ? -15.708 0.033 -8.021 1.00 89.88 90 VAL A O 1
ATOM 704 N N . GLY A 1 91 ? -13.630 -0.694 -8.520 1.00 83.31 91 GLY A N 1
ATOM 705 C CA . GLY A 1 91 ? -13.913 -0.965 -9.923 1.00 83.31 91 GLY A CA 1
ATOM 706 C C . GLY A 1 91 ? -14.893 -2.132 -10.077 1.00 83.31 91 GLY A C 1
ATOM 707 O O . GLY A 1 91 ? -14.921 -3.052 -9.259 1.00 83.31 91 GLY A O 1
ATOM 708 N N . TYR A 1 92 ? -15.723 -2.098 -11.120 1.00 74.56 92 TYR A N 1
ATOM 709 C CA . TYR A 1 92 ? -16.613 -3.204 -11.479 1.00 74.56 92 TYR A CA 1
ATOM 710 C C . TYR A 1 92 ? -16.156 -3.855 -12.786 1.00 74.56 92 TYR A C 1
ATOM 712 O O . TYR A 1 92 ? -15.808 -3.151 -13.735 1.00 74.56 92 TYR A O 1
ATOM 720 N N . ALA A 1 93 ? -16.215 -5.190 -12.842 1.00 74.25 93 ALA A N 1
ATOM 721 C CA . ALA A 1 93 ? -15.715 -5.989 -13.961 1.00 74.25 93 ALA A CA 1
ATOM 722 C C . ALA A 1 93 ? -14.256 -5.623 -14.303 1.00 74.25 93 ALA A C 1
ATOM 724 O O . ALA A 1 93 ? -13.393 -5.734 -13.436 1.00 74.25 93 ALA A O 1
ATOM 725 N N . ASP A 1 94 ? -13.991 -5.163 -15.525 1.00 65.88 94 ASP A N 1
ATOM 726 C CA . ASP A 1 94 ? -12.642 -4.845 -16.011 1.00 65.88 94 ASP A CA 1
ATOM 727 C C . ASP A 1 94 ? -12.190 -3.408 -15.674 1.00 65.88 94 ASP A C 1
ATOM 729 O O . ASP A 1 94 ? -11.145 -2.950 -16.142 1.00 65.88 94 ASP A O 1
ATOM 733 N N . ALA A 1 95 ? -12.975 -2.658 -14.889 1.00 71.50 95 ALA A N 1
ATOM 734 C CA . ALA A 1 95 ? -12.595 -1.315 -14.467 1.00 71.50 95 ALA A CA 1
ATOM 735 C C . ALA A 1 95 ? -11.598 -1.371 -13.295 1.00 71.50 95 ALA A C 1
ATOM 737 O O . ALA A 1 95 ? -11.842 -2.090 -12.322 1.00 71.50 95 ALA A O 1
ATOM 738 N N . PRO A 1 96 ? -10.503 -0.590 -13.328 1.00 78.75 96 PRO A N 1
ATOM 739 C CA . PRO A 1 96 ? -9.592 -0.500 -12.198 1.00 78.75 96 PRO A CA 1
ATOM 740 C C . PRO A 1 96 ? -10.253 0.216 -11.017 1.00 78.75 96 PRO A C 1
ATOM 742 O O . PRO A 1 96 ? -11.133 1.064 -11.184 1.00 78.75 96 PRO A O 1
ATOM 745 N N . ASN A 1 97 ? -9.759 -0.077 -9.815 1.00 86.75 97 ASN A N 1
ATOM 746 C CA . ASN A 1 97 ? -10.005 0.766 -8.652 1.00 86.75 97 ASN A CA 1
ATOM 747 C C . ASN A 1 97 ? -9.500 2.176 -8.932 1.00 86.75 97 ASN A C 1
ATOM 749 O O . ASN A 1 97 ? -8.435 2.351 -9.537 1.00 86.75 97 ASN A O 1
ATOM 753 N N . SER A 1 98 ? -10.247 3.179 -8.493 1.00 92.12 98 SER A N 1
ATOM 754 C CA . SER A 1 98 ? -9.938 4.538 -8.899 1.00 92.12 98 SER A CA 1
ATOM 755 C C . SER A 1 98 ? -10.300 5.580 -7.864 1.00 92.12 98 SER A C 1
ATOM 757 O O . SER A 1 98 ? -11.148 5.349 -7.010 1.00 92.12 98 SER A O 1
ATOM 759 N N . GLY A 1 99 ? -9.649 6.735 -7.974 1.00 94.25 99 GLY A N 1
ATOM 760 C CA . GLY A 1 99 ? -9.793 7.890 -7.109 1.00 94.25 99 GLY A CA 1
ATOM 761 C C . GLY A 1 99 ? -9.282 7.689 -5.690 1.00 94.25 99 GLY A C 1
ATOM 762 O O . GLY A 1 99 ? -8.943 6.593 -5.246 1.00 94.25 99 GLY A O 1
ATOM 763 N N . LEU A 1 100 ? -9.242 8.806 -4.972 1.00 96.88 100 LEU A N 1
ATOM 764 C CA . LEU A 1 100 ? -8.947 8.837 -3.549 1.00 96.88 100 LEU A CA 1
ATOM 765 C C . LEU A 1 100 ? -9.929 9.774 -2.868 1.00 96.88 100 LEU A C 1
ATOM 767 O O . LEU A 1 100 ? -10.048 10.936 -3.264 1.00 96.88 100 LEU A O 1
ATOM 771 N N . TRP A 1 101 ? -10.584 9.295 -1.819 1.00 97.19 101 TRP A N 1
ATOM 772 C CA . TRP A 1 101 ? -11.452 10.092 -0.961 1.00 97.19 101 TRP A CA 1
ATOM 773 C C . TRP A 1 101 ? -11.001 9.959 0.479 1.00 97.19 101 TRP A C 1
ATOM 775 O O . TRP A 1 101 ? -10.503 8.918 0.896 1.00 97.19 101 TRP A O 1
ATOM 785 N N . ARG A 1 102 ? -11.228 11.015 1.251 1.00 97.69 102 ARG A N 1
ATOM 786 C CA . ARG A 1 102 ? -11.079 11.014 2.698 1.00 97.69 102 ARG A CA 1
ATOM 787 C C . ARG A 1 102 ? -12.460 11.093 3.332 1.00 97.69 102 ARG A C 1
ATOM 789 O O . ARG A 1 102 ? -13.180 12.068 3.118 1.00 97.69 102 ARG A O 1
ATOM 796 N N . LEU A 1 103 ? -12.806 10.076 4.106 1.00 98.25 103 LEU A N 1
ATOM 797 C CA . LEU A 1 103 ? -13.971 10.026 4.973 1.00 98.25 1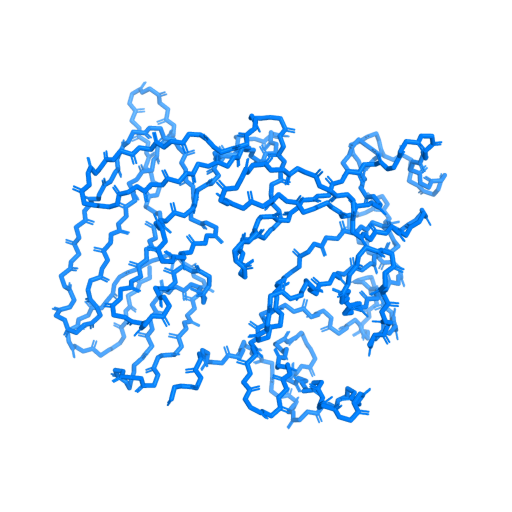03 LEU A CA 1
ATOM 798 C C . LEU A 1 103 ? -13.609 10.599 6.344 1.00 98.25 103 LEU A C 1
ATOM 800 O O . LEU A 1 103 ? -12.711 10.097 7.023 1.00 98.25 103 LEU A O 1
ATOM 804 N N . ASP A 1 104 ? -14.355 11.617 6.760 1.00 97.25 104 ASP A N 1
ATOM 805 C CA . ASP A 1 104 ? -14.419 12.041 8.153 1.00 97.25 104 ASP A CA 1
ATOM 806 C C . ASP A 1 104 ? -15.481 11.189 8.876 1.00 97.25 104 ASP A C 1
ATOM 808 O O . ASP A 1 104 ? -16.675 11.328 8.586 1.00 97.25 104 ASP A O 1
ATOM 812 N N . PRO A 1 105 ? -15.092 10.297 9.807 1.00 94.81 105 PRO A N 1
ATOM 813 C CA . PRO A 1 105 ? -16.042 9.419 10.483 1.00 94.81 105 PRO A CA 1
ATOM 814 C C . PRO A 1 105 ? -16.947 10.139 11.496 1.00 94.81 105 PRO A C 1
ATOM 816 O O . PRO A 1 105 ? -17.974 9.577 11.886 1.00 94.81 105 PRO A O 1
ATOM 819 N N . GLN A 1 106 ? -16.588 11.345 11.953 1.00 93.94 106 GLN A N 1
ATOM 820 C CA . GLN A 1 106 ? -17.424 12.147 12.850 1.00 93.94 106 GLN A CA 1
ATOM 821 C C . GLN A 1 106 ? -18.472 12.921 12.054 1.00 93.94 106 GLN A C 1
ATOM 823 O O . GLN A 1 106 ? -19.660 12.842 12.364 1.00 93.94 106 GLN A O 1
ATOM 828 N N . ALA A 1 107 ? -18.040 13.613 10.998 1.00 95.31 107 ALA A N 1
ATOM 829 C CA . ALA A 1 107 ? -18.933 14.362 10.119 1.00 95.31 107 ALA A CA 1
ATOM 830 C C . ALA A 1 107 ? -19.729 13.464 9.155 1.00 95.31 107 ALA A C 1
ATOM 832 O O . ALA A 1 107 ? -20.679 13.934 8.534 1.00 95.31 107 ALA A O 1
ATOM 833 N N . ARG A 1 108 ? -19.337 12.188 9.011 1.00 95.12 108 ARG A N 1
ATOM 834 C CA . ARG A 1 108 ? -19.911 11.212 8.065 1.00 95.12 108 ARG A CA 1
ATOM 835 C C . ARG A 1 108 ? -19.946 11.737 6.632 1.00 95.12 108 ARG A C 1
ATOM 837 O O . ARG A 1 108 ? -20.919 11.555 5.904 1.00 95.12 108 ARG A O 1
ATOM 844 N N . SER A 1 109 ? -18.878 12.424 6.240 1.00 95.50 109 SER A N 1
ATOM 845 C CA . SER A 1 109 ? -18.766 13.057 4.929 1.00 95.50 109 SER A CA 1
ATOM 846 C C . SER A 1 109 ? -17.487 12.631 4.227 1.00 95.50 109 SER A C 1
ATOM 848 O O . SER A 1 109 ? -16.440 12.453 4.854 1.00 95.50 109 SER A O 1
ATOM 850 N N . VAL A 1 110 ? -17.586 12.455 2.910 1.00 95.94 110 VAL A N 1
ATOM 851 C CA . VAL A 1 110 ? -16.456 12.118 2.045 1.00 95.94 110 VAL A CA 1
ATOM 852 C C . VAL A 1 110 ? -16.025 13.340 1.250 1.00 95.94 110 VAL A C 1
ATOM 854 O O . VAL A 1 110 ? -16.847 14.062 0.688 1.00 95.94 110 VAL A O 1
ATOM 857 N N . ARG A 1 111 ? -14.714 13.554 1.171 1.00 95.44 111 ARG A N 1
ATOM 858 C CA . ARG A 1 111 ? -14.101 14.567 0.313 1.00 95.44 111 ARG A CA 1
ATOM 859 C C . ARG A 1 111 ? -13.165 13.892 -0.671 1.00 95.44 111 ARG A C 1
ATOM 861 O O . ARG A 1 111 ? -12.288 13.139 -0.262 1.00 95.44 111 ARG A O 1
ATOM 868 N N . GLN A 1 112 ? -13.310 14.205 -1.952 1.00 94.81 112 GLN A N 1
ATOM 869 C CA . GLN A 1 112 ? -12.369 13.750 -2.967 1.00 94.81 112 GLN A CA 1
ATOM 870 C C . GLN A 1 112 ? -11.011 14.453 -2.801 1.00 94.81 112 GLN A C 1
ATOM 872 O O . GLN A 1 112 ? -10.949 15.672 -2.632 1.00 94.81 112 GLN A O 1
ATOM 877 N N . ILE A 1 113 ? -9.941 13.663 -2.838 1.00 95.06 113 ILE A N 1
ATOM 878 C CA . ILE A 1 113 ? -8.539 14.089 -2.751 1.00 95.06 113 ILE A CA 1
ATOM 879 C C . ILE A 1 113 ? -7.860 13.961 -4.117 1.00 95.06 113 ILE A C 1
ATOM 881 O O . ILE A 1 113 ? -7.155 14.876 -4.528 1.00 95.06 113 ILE A O 1
ATOM 885 N N . ALA A 1 114 ? -8.108 12.859 -4.832 1.00 93.00 114 ALA A N 1
ATOM 886 C CA . ALA A 1 114 ? -7.563 12.606 -6.165 1.00 93.00 114 ALA A CA 1
ATOM 887 C C . ALA A 1 114 ? -8.663 12.228 -7.168 1.00 93.00 114 ALA A C 1
ATOM 889 O O . ALA A 1 114 ? -9.731 11.725 -6.801 1.00 93.00 114 ALA A O 1
ATOM 890 N N . SER A 1 115 ? -8.402 12.489 -8.447 1.00 89.69 115 SER A N 1
ATOM 891 C CA . SER A 1 115 ? -9.327 12.258 -9.558 1.00 89.69 115 SER A CA 1
ATOM 892 C C . SER A 1 115 ? -9.664 10.775 -9.757 1.00 89.69 115 SER A C 1
ATOM 894 O O . SER A 1 115 ? -8.854 9.893 -9.498 1.00 89.69 115 SER A O 1
ATOM 896 N N . GLN A 1 116 ? -10.860 10.488 -10.280 1.00 85.38 116 GLN A N 1
ATOM 897 C CA . GLN A 1 116 ? -11.376 9.121 -10.484 1.00 85.38 116 GLN A CA 1
ATOM 898 C C . GLN A 1 116 ? -10.690 8.332 -11.615 1.00 85.38 116 GLN A C 1
ATOM 900 O O . GLN A 1 116 ? -11.121 7.234 -11.941 1.00 85.38 116 GLN A O 1
ATOM 905 N N . ASN A 1 117 ? -9.661 8.879 -12.255 1.00 84.62 117 ASN A N 1
ATOM 906 C CA . ASN A 1 117 ? -8.848 8.178 -13.253 1.00 84.62 117 ASN A CA 1
ATOM 907 C C . ASN A 1 117 ? -7.505 7.692 -12.682 1.00 84.62 117 ASN A C 1
ATOM 909 O O . ASN A 1 117 ? -6.682 7.176 -13.430 1.00 84.62 117 ASN A O 1
ATOM 913 N N . LEU A 1 118 ? -7.271 7.899 -11.386 1.00 89.56 118 LEU A N 1
ATOM 914 C CA . LEU A 1 118 ? -6.025 7.566 -10.710 1.00 89.56 118 LEU A CA 1
ATOM 915 C C . LEU A 1 118 ? -6.228 6.346 -9.816 1.00 89.56 118 LEU A C 1
ATOM 917 O O . LEU A 1 118 ? -7.138 6.341 -8.993 1.00 89.56 118 LEU A O 1
ATOM 921 N N . THR A 1 119 ? -5.380 5.332 -9.953 1.00 91.69 119 THR A N 1
ATOM 922 C CA . THR A 1 119 ? -5.359 4.167 -9.061 1.00 91.69 119 THR A CA 1
ATOM 923 C C . THR A 1 119 ? -4.300 4.398 -7.995 1.00 91.69 119 THR A C 1
ATOM 925 O O . THR A 1 119 ? -3.131 4.533 -8.330 1.00 91.69 119 THR A O 1
ATOM 928 N N . VAL A 1 120 ? -4.708 4.516 -6.731 1.00 95.19 120 VAL A N 1
ATOM 929 C CA . VAL A 1 120 ? -3.778 4.672 -5.602 1.00 95.19 120 VAL A CA 1
ATOM 930 C C . VAL A 1 120 ? -3.302 3.296 -5.158 1.00 95.19 120 VAL A C 1
ATOM 932 O O . VAL A 1 120 ? -4.126 2.419 -4.904 1.00 95.19 120 VAL A O 1
ATOM 935 N N . ASP A 1 121 ? -1.990 3.143 -5.015 1.00 93.88 121 ASP A N 1
ATOM 936 C CA . ASP A 1 121 ? -1.356 1.895 -4.589 1.00 93.88 121 ASP A CA 1
ATOM 937 C C . ASP A 1 121 ? -1.355 1.796 -3.059 1.00 93.88 121 ASP A C 1
ATOM 939 O O . ASP A 1 121 ? -1.669 0.756 -2.479 1.00 93.88 121 ASP A O 1
ATOM 943 N N . TYR A 1 122 ? -1.030 2.908 -2.388 1.00 94.62 122 TYR A N 1
ATOM 944 C CA . TYR A 1 122 ? -0.873 2.942 -0.937 1.00 94.62 122 TYR A CA 1
ATOM 945 C C . TYR A 1 122 ? -1.154 4.325 -0.339 1.00 94.62 122 TYR A C 1
ATOM 947 O O . TYR A 1 122 ? -0.882 5.357 -0.953 1.00 94.62 122 TYR A O 1
ATOM 955 N N . VAL A 1 123 ? -1.642 4.356 0.903 1.00 96.06 123 VAL A N 1
ATOM 956 C CA . VAL A 1 123 ? -1.776 5.577 1.709 1.00 96.06 123 VAL A CA 1
ATOM 957 C C . VAL A 1 123 ? -1.034 5.392 3.026 1.00 96.06 123 VAL A C 1
ATOM 959 O O . VAL A 1 123 ? -1.295 4.444 3.762 1.00 96.06 123 VAL A O 1
ATOM 962 N N . GLY A 1 124 ? -0.120 6.311 3.329 1.00 93.50 124 GLY A N 1
ATOM 963 C CA . GLY A 1 124 ? 0.566 6.355 4.613 1.00 93.50 124 GLY A CA 1
ATOM 964 C C . GLY A 1 124 ? 1.663 7.409 4.684 1.00 93.50 124 GLY A C 1
ATOM 965 O O . GLY A 1 124 ? 2.110 7.934 3.663 1.00 93.50 124 GLY A O 1
ATOM 966 N N . GLY A 1 125 ? 2.091 7.745 5.903 1.00 90.62 125 GLY A N 1
ATOM 967 C CA . GLY A 1 125 ? 3.170 8.719 6.119 1.00 90.62 125 GLY A CA 1
ATOM 968 C C . GLY A 1 125 ? 2.803 10.138 5.664 1.00 90.62 125 GLY A C 1
ATOM 969 O O . GLY A 1 125 ? 3.656 10.885 5.190 1.00 90.62 125 GLY A O 1
ATOM 970 N N . GLY A 1 126 ? 1.517 10.502 5.743 1.00 93.44 126 GLY A N 1
ATOM 971 C CA . GLY A 1 126 ? 1.007 11.792 5.263 1.00 93.44 126 GLY A CA 1
ATOM 972 C C . GLY A 1 126 ? 0.955 11.931 3.735 1.00 93.44 126 GLY A C 1
ATOM 973 O O . GLY A 1 126 ? 0.817 13.047 3.227 1.00 93.44 126 GLY A O 1
ATOM 974 N N . ALA A 1 127 ? 1.064 10.823 2.998 1.00 96.50 127 ALA A N 1
ATOM 975 C CA . ALA A 1 127 ? 1.032 10.795 1.543 1.00 96.50 127 ALA A CA 1
ATOM 976 C C . ALA A 1 127 ? 0.102 9.703 0.995 1.00 96.50 127 ALA A C 1
ATOM 978 O O . ALA A 1 127 ? -0.138 8.684 1.643 1.00 96.50 127 ALA A O 1
ATOM 979 N N . ALA A 1 128 ? -0.383 9.911 -0.226 1.00 97.19 128 ALA A N 1
ATOM 980 C CA . ALA A 1 128 ? -0.865 8.832 -1.080 1.00 97.19 128 ALA A CA 1
ATOM 981 C C . ALA A 1 128 ? 0.138 8.588 -2.206 1.00 97.19 128 ALA A C 1
ATOM 983 O O . ALA A 1 128 ? 0.728 9.530 -2.738 1.00 97.19 128 ALA A O 1
ATOM 984 N N . TRP A 1 129 ? 0.314 7.325 -2.562 1.00 97.44 129 TRP A N 1
ATOM 985 C CA . TRP A 1 129 ? 1.279 6.862 -3.544 1.00 97.44 129 TRP A CA 1
ATOM 986 C C . TRP A 1 129 ? 0.543 6.183 -4.679 1.00 97.44 129 TRP A C 1
ATOM 988 O O . TRP A 1 129 ? -0.341 5.361 -4.443 1.00 97.44 129 TRP A O 1
ATOM 998 N N . TYR A 1 130 ? 0.889 6.549 -5.902 1.00 96.62 130 TYR A N 1
ATOM 999 C CA . TYR A 1 130 ? 0.307 5.955 -7.093 1.00 96.62 130 TYR A CA 1
ATOM 1000 C C . TYR A 1 130 ? 1.345 5.864 -8.193 1.00 96.62 130 TYR A C 1
ATOM 1002 O O . TYR A 1 130 ? 2.336 6.601 -8.177 1.00 96.62 130 TYR A O 1
ATOM 1010 N N . SER A 1 131 ? 1.080 5.000 -9.163 1.00 95.75 131 SER A N 1
ATOM 1011 C CA . SER A 1 131 ? 2.007 4.758 -10.256 1.00 95.75 131 SER A CA 1
ATOM 1012 C C . SER A 1 131 ? 1.438 5.215 -11.602 1.00 95.75 131 SER A C 1
ATOM 1014 O O . SER A 1 131 ? 0.241 5.097 -11.870 1.00 95.75 131 SER A O 1
ATOM 1016 N N . ASP A 1 132 ? 2.297 5.769 -12.459 1.00 95.50 132 ASP A N 1
ATOM 1017 C CA . ASP A 1 132 ? 2.005 6.113 -13.851 1.00 95.50 132 ASP A CA 1
ATOM 1018 C C . ASP A 1 132 ? 3.090 5.619 -14.819 1.00 95.50 132 ASP A C 1
ATOM 1020 O O . ASP A 1 132 ? 4.095 5.030 -14.418 1.00 95.50 132 ASP A O 1
ATOM 1024 N N . LEU A 1 133 ? 2.841 5.791 -16.118 1.00 96.19 133 LEU A N 1
ATOM 1025 C CA . LEU A 1 133 ? 3.875 5.625 -17.133 1.00 96.19 133 LEU A CA 1
ATOM 1026 C C . LEU A 1 133 ? 4.627 6.951 -17.267 1.00 96.19 133 LEU A C 1
ATOM 1028 O O . LEU A 1 133 ? 4.010 7.990 -17.526 1.00 96.19 133 LEU A O 1
ATOM 1032 N N . GLY A 1 134 ? 5.949 6.910 -17.119 1.00 96.00 134 GLY A N 1
ATOM 1033 C CA . GLY A 1 134 ? 6.803 8.076 -17.274 1.00 96.00 134 GLY A CA 1
ATOM 1034 C C . GLY A 1 134 ? 6.597 8.775 -18.630 1.00 96.00 134 GLY A C 1
ATOM 1035 O O . GLY A 1 134 ? 6.408 8.113 -19.653 1.00 96.00 134 GLY A O 1
ATOM 1036 N N . PRO A 1 135 ? 6.652 10.120 -18.698 1.00 95.00 135 PRO A N 1
ATOM 1037 C CA . PRO A 1 135 ? 6.546 10.844 -19.958 1.00 95.00 135 PRO A CA 1
ATOM 1038 C C . PRO A 1 135 ? 7.600 10.366 -20.960 1.00 95.00 135 PRO A C 1
ATOM 1040 O O . PRO A 1 135 ? 8.798 10.384 -20.665 1.00 95.00 135 PRO A O 1
ATOM 1043 N N . GLY A 1 136 ? 7.137 9.953 -22.141 1.00 94.44 136 GLY A N 1
ATOM 1044 C CA . GLY A 1 136 ? 7.979 9.421 -23.214 1.00 94.44 136 GLY A CA 1
ATOM 1045 C C . GLY A 1 136 ? 8.305 7.929 -23.103 1.00 94.44 136 GLY A C 1
ATOM 1046 O O . GLY A 1 136 ? 8.802 7.370 -24.080 1.00 94.44 136 GLY A O 1
ATOM 1047 N N . ASP A 1 137 ? 7.991 7.273 -21.983 1.00 95.69 137 ASP A N 1
ATOM 1048 C CA . ASP A 1 137 ? 8.197 5.832 -21.848 1.00 95.69 137 ASP A CA 1
ATOM 1049 C C . ASP A 1 137 ? 7.139 5.048 -22.617 1.00 95.69 137 ASP A C 1
ATOM 1051 O O . ASP A 1 137 ? 6.069 5.544 -22.985 1.00 95.69 137 ASP A O 1
ATOM 1055 N N . GLN A 1 138 ? 7.474 3.792 -22.886 1.00 94.88 138 GLN A N 1
ATOM 1056 C CA . GLN A 1 138 ? 6.589 2.810 -23.484 1.00 94.88 138 GLN A CA 1
ATOM 1057 C C . GLN A 1 138 ? 6.672 1.522 -22.665 1.00 94.88 138 GLN A C 1
ATOM 1059 O O . GLN A 1 138 ? 7.759 1.175 -22.193 1.00 94.88 138 GLN A O 1
ATOM 1064 N N . PRO A 1 139 ? 5.566 0.768 -22.545 1.00 95.81 139 PRO A N 1
ATOM 1065 C CA . PRO A 1 139 ? 5.622 -0.567 -21.973 1.00 95.81 139 PRO A CA 1
ATOM 1066 C C . PRO A 1 139 ? 6.643 -1.436 -22.726 1.00 95.81 139 PRO A C 1
ATOM 1068 O O . PRO A 1 139 ? 6.724 -1.321 -23.961 1.00 95.81 139 PRO A O 1
ATOM 1071 N N . PRO A 1 140 ? 7.373 -2.331 -22.028 1.00 94.44 140 PRO A N 1
ATOM 1072 C CA . PRO A 1 140 ? 8.337 -3.243 -22.635 1.00 94.44 140 PRO A CA 1
ATOM 1073 C C . PRO A 1 140 ? 7.791 -3.928 -23.889 1.00 94.44 140 PRO A C 1
ATOM 1075 O O . PRO A 1 140 ? 6.619 -4.304 -23.947 1.00 94.44 140 PRO A O 1
ATOM 1078 N N . SER A 1 141 ? 8.639 -4.133 -24.898 1.00 92.62 141 SER A N 1
ATOM 1079 C CA . SER A 1 141 ? 8.249 -4.847 -26.125 1.00 92.62 141 SER A CA 1
ATOM 1080 C C . SER A 1 141 ? 7.887 -6.313 -25.874 1.00 92.62 141 SER A C 1
ATOM 1082 O O . SER A 1 141 ? 7.177 -6.909 -26.678 1.00 92.62 141 SER A O 1
ATOM 1084 N N . SER A 1 142 ? 8.336 -6.880 -24.750 1.00 90.50 142 SER A N 1
ATOM 1085 C CA . SER A 1 142 ? 7.964 -8.218 -24.287 1.00 90.50 142 SER A CA 1
ATOM 1086 C C . SER A 1 142 ? 6.507 -8.336 -23.840 1.00 90.50 142 SER A C 1
ATOM 1088 O O . SER A 1 142 ? 6.016 -9.454 -23.732 1.00 90.50 142 SER A O 1
ATOM 1090 N N . LEU A 1 143 ? 5.827 -7.219 -23.560 1.00 95.12 143 LEU A N 1
ATOM 1091 C CA . LEU A 1 143 ? 4.390 -7.205 -23.303 1.00 95.12 143 LEU A CA 1
ATOM 1092 C C . LEU A 1 143 ? 3.655 -7.021 -24.627 1.00 95.12 143 LEU A C 1
ATOM 1094 O O . LEU A 1 143 ? 3.668 -5.928 -25.200 1.00 95.12 143 LEU A O 1
ATOM 1098 N N . THR A 1 144 ? 3.006 -8.073 -25.111 1.00 95.00 144 THR A N 1
ATOM 1099 C CA . THR A 1 144 ? 2.203 -8.045 -26.341 1.00 95.00 144 THR A CA 1
ATOM 1100 C C . THR A 1 144 ? 0.710 -7.920 -26.057 1.00 95.00 144 THR A C 1
ATOM 1102 O O . THR A 1 144 ? -0.039 -7.433 -26.904 1.00 95.00 144 THR A O 1
ATOM 1105 N N . ASN A 1 145 ? 0.269 -8.282 -24.850 1.00 93.00 145 ASN A N 1
ATOM 1106 C CA . ASN A 1 145 ? -1.119 -8.178 -24.433 1.00 93.00 145 ASN A CA 1
ATOM 1107 C C . ASN A 1 145 ? -1.538 -6.693 -24.299 1.00 93.00 145 ASN A C 1
ATOM 1109 O O . ASN A 1 145 ? -0.954 -5.966 -23.490 1.00 93.00 145 ASN A O 1
ATOM 1113 N N . PRO A 1 146 ? -2.570 -6.221 -25.030 1.00 91.56 146 PRO A N 1
ATOM 1114 C CA . PRO A 1 146 ? -2.985 -4.815 -24.993 1.00 91.56 146 PRO A CA 1
ATOM 1115 C C . PRO A 1 146 ? -3.385 -4.312 -23.601 1.00 91.56 146 PRO A C 1
ATOM 1117 O O . PRO A 1 146 ? -3.100 -3.167 -23.255 1.00 91.56 146 PRO A O 1
ATOM 1120 N N . MET A 1 147 ? -4.012 -5.167 -22.792 1.00 87.62 147 MET A N 1
ATOM 1121 C CA . MET A 1 147 ? -4.443 -4.833 -21.437 1.00 87.62 147 MET A CA 1
ATOM 1122 C C . MET A 1 147 ? -3.240 -4.686 -20.499 1.00 87.62 147 MET A C 1
ATOM 1124 O O . MET A 1 147 ? -3.124 -3.671 -19.818 1.00 87.62 147 MET A O 1
ATOM 1128 N N . ALA A 1 148 ? -2.292 -5.630 -20.531 1.00 89.50 148 ALA A N 1
ATOM 1129 C CA . ALA A 1 148 ? -1.051 -5.524 -19.759 1.00 89.50 148 ALA A CA 1
ATOM 1130 C C . ALA A 1 148 ? -0.267 -4.250 -20.122 1.00 89.50 148 ALA A C 1
ATOM 1132 O O . ALA A 1 148 ? 0.219 -3.536 -19.248 1.00 89.50 148 ALA A O 1
ATOM 1133 N N . ARG A 1 149 ? -0.214 -3.903 -21.416 1.00 93.56 149 ARG A N 1
ATOM 1134 C CA . ARG A 1 149 ? 0.408 -2.655 -21.884 1.00 93.56 149 ARG A CA 1
ATOM 1135 C C . ARG A 1 149 ? -0.312 -1.401 -21.375 1.00 93.56 149 ARG A C 1
ATOM 1137 O O . ARG A 1 149 ? 0.357 -0.434 -21.029 1.00 93.56 149 ARG A O 1
ATOM 1144 N N . ALA A 1 150 ? -1.646 -1.397 -21.327 1.00 89.31 150 ALA A N 1
ATOM 1145 C CA . ALA A 1 150 ? -2.430 -0.249 -20.859 1.00 89.31 150 ALA A CA 1
ATOM 1146 C C . ALA A 1 150 ? -2.249 0.018 -19.353 1.00 89.31 150 ALA A C 1
ATOM 1148 O O . ALA A 1 150 ? -2.207 1.173 -18.911 1.00 89.31 150 ALA A O 1
ATOM 1149 N N . PHE A 1 151 ? -2.102 -1.046 -18.562 1.00 88.06 151 PHE A N 1
ATOM 1150 C CA . PHE A 1 151 ? -1.943 -0.945 -17.114 1.00 88.06 151 PHE A CA 1
ATOM 1151 C C . PHE A 1 151 ? -0.498 -0.834 -16.644 1.00 88.06 151 PHE A C 1
ATOM 1153 O O . PHE A 1 151 ? -0.302 -0.443 -15.507 1.00 88.06 151 PHE A O 1
ATOM 1160 N N . PHE A 1 152 ? 0.498 -1.042 -17.505 1.00 94.31 152 PHE A N 1
ATOM 1161 C CA . PHE A 1 152 ? 1.906 -0.869 -17.147 1.00 94.31 152 PHE A CA 1
ATOM 1162 C C . PHE A 1 152 ? 2.202 0.552 -16.623 1.00 94.31 152 PHE A 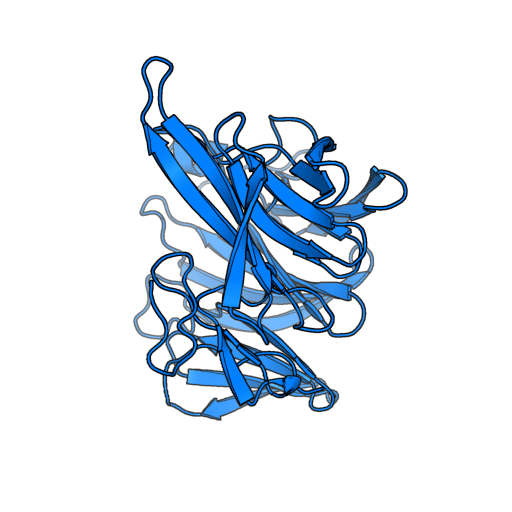C 1
ATOM 1164 O O . PHE A 1 152 ? 1.799 1.548 -17.239 1.00 94.31 152 PHE A O 1
ATOM 1171 N N . LYS A 1 153 ? 2.890 0.639 -15.480 1.00 95.69 153 LYS A N 1
ATOM 1172 C CA . LYS A 1 153 ? 3.321 1.876 -14.810 1.00 95.69 153 LYS A CA 1
ATOM 1173 C C . LYS A 1 153 ? 4.765 1.692 -14.350 1.00 95.69 153 LYS A C 1
ATOM 1175 O O . LYS A 1 153 ? 5.055 0.694 -13.706 1.00 95.69 153 LYS A O 1
ATOM 1180 N N . ASP A 1 154 ? 5.662 2.618 -14.663 1.00 97.50 154 ASP A N 1
ATOM 1181 C CA . ASP A 1 154 ? 7.095 2.525 -14.336 1.00 97.50 154 ASP A CA 1
ATOM 1182 C C . ASP A 1 154 ? 7.614 3.698 -13.498 1.00 97.50 154 ASP A C 1
ATOM 1184 O O . ASP A 1 154 ? 8.819 3.813 -13.239 1.00 97.50 154 ASP A O 1
ATOM 1188 N N . ARG A 1 155 ? 6.706 4.559 -13.032 1.00 97.88 155 ARG A N 1
ATOM 1189 C CA . ARG A 1 155 ? 7.015 5.695 -12.175 1.00 97.88 155 ARG A CA 1
ATOM 1190 C C . ARG A 1 155 ? 6.040 5.794 -11.010 1.00 97.88 155 ARG A C 1
ATOM 1192 O O . ARG A 1 155 ? 4.837 5.817 -11.220 1.00 97.88 155 ARG A O 1
ATOM 1199 N N . VAL A 1 156 ? 6.569 5.948 -9.799 1.00 98.06 156 VAL A N 1
ATOM 1200 C CA . VAL A 1 156 ? 5.806 6.238 -8.579 1.00 98.06 156 VAL A CA 1
ATOM 1201 C C . VAL A 1 156 ? 5.783 7.742 -8.325 1.00 98.06 156 VAL A C 1
ATOM 1203 O O . VAL A 1 156 ? 6.818 8.423 -8.367 1.00 98.06 156 VAL A O 1
ATOM 1206 N N . LEU A 1 157 ? 4.598 8.252 -8.006 1.00 97.94 157 LEU A N 1
ATOM 1207 C CA . LEU A 1 157 ? 4.340 9.629 -7.614 1.00 97.94 157 LEU A CA 1
ATOM 1208 C C . LEU A 1 157 ? 3.775 9.698 -6.197 1.00 97.94 157 LEU A C 1
ATOM 1210 O O . LEU A 1 157 ? 3.063 8.809 -5.731 1.00 97.94 157 LEU A O 1
ATOM 1214 N N . ARG A 1 158 ? 4.081 10.811 -5.533 1.00 97.75 158 ARG A N 1
ATOM 1215 C CA . ARG A 1 158 ? 3.582 11.182 -4.212 1.00 97.75 158 ARG A CA 1
ATOM 1216 C C . ARG A 1 158 ? 2.529 12.266 -4.344 1.00 97.75 158 ARG A C 1
ATOM 1218 O O . ARG A 1 158 ? 2.816 13.314 -4.920 1.00 97.75 158 ARG A O 1
ATOM 1225 N N . ILE A 1 159 ? 1.376 12.059 -3.721 1.00 97.38 159 ILE A N 1
ATOM 1226 C CA . ILE A 1 159 ? 0.400 13.101 -3.402 1.00 97.38 159 ILE A CA 1
ATOM 1227 C C . ILE A 1 159 ? 0.582 13.466 -1.932 1.00 97.38 159 ILE A C 1
ATOM 1229 O O . ILE A 1 159 ? 0.387 12.632 -1.049 1.00 97.38 159 ILE A O 1
ATOM 1233 N N . ASP A 1 160 ? 0.938 14.714 -1.655 1.00 95.44 160 ASP A N 1
ATOM 1234 C CA . ASP A 1 160 ? 0.928 15.240 -0.296 1.00 95.44 160 ASP A CA 1
ATOM 1235 C C . ASP A 1 160 ? -0.517 15.399 0.200 1.00 95.44 160 ASP A C 1
ATOM 1237 O O . ASP A 1 160 ? -1.281 16.175 -0.369 1.00 95.44 160 ASP A O 1
ATOM 1241 N N . LEU A 1 161 ? -0.917 14.697 1.263 1.00 94.50 161 LEU A N 1
ATOM 1242 C CA . LEU A 1 161 ? -2.329 14.678 1.680 1.00 94.50 161 LEU A CA 1
ATOM 1243 C C . LEU A 1 161 ? -2.811 16.002 2.287 1.00 94.50 161 LEU A C 1
ATOM 1245 O O . LEU A 1 161 ? -4.018 16.238 2.368 1.00 94.50 161 LEU A O 1
ATOM 1249 N N . LYS A 1 162 ? -1.890 16.871 2.716 1.00 91.44 162 LYS A N 1
ATOM 1250 C CA . LYS A 1 162 ? -2.227 18.177 3.295 1.00 91.44 162 LYS A CA 1
ATOM 1251 C C . LYS A 1 162 ? -2.414 19.236 2.217 1.00 91.44 162 LYS A C 1
ATOM 1253 O O . LYS A 1 162 ? -3.387 19.984 2.259 1.00 91.44 162 LYS A O 1
ATOM 1258 N N . SER A 1 163 ? -1.482 19.306 1.270 1.00 92.94 163 SER A N 1
ATOM 1259 C CA . SER A 1 163 ? -1.456 20.337 0.226 1.00 92.94 163 SER A CA 1
ATOM 1260 C C . SER A 1 163 ? -2.076 19.900 -1.103 1.00 92.94 163 SER A C 1
ATOM 1262 O O . SER A 1 163 ? -2.428 20.752 -1.914 1.00 92.94 163 SER A O 1
ATOM 1264 N N . GLY A 1 164 ? -2.209 18.595 -1.346 1.00 91.88 164 GLY A N 1
ATOM 1265 C CA . GLY A 1 164 ? -2.623 18.029 -2.632 1.00 91.88 164 GLY A CA 1
ATOM 1266 C C . GLY A 1 164 ? -1.538 18.084 -3.713 1.00 91.88 164 GLY A C 1
ATOM 1267 O O . GLY A 1 164 ? -1.806 17.731 -4.859 1.00 91.88 164 GLY A O 1
ATOM 1268 N N . VAL A 1 165 ? -0.321 18.530 -3.379 1.00 95.62 165 VAL A N 1
ATOM 1269 C CA . VAL A 1 165 ? 0.784 18.637 -4.338 1.00 95.62 165 VAL A CA 1
ATOM 1270 C C . VAL A 1 165 ? 1.227 17.249 -4.787 1.00 95.62 165 VAL A C 1
ATOM 1272 O O . VAL A 1 165 ? 1.487 16.369 -3.965 1.00 95.62 165 VAL A O 1
ATOM 1275 N N . VAL A 1 166 ? 1.356 17.088 -6.103 1.00 96.50 166 VAL A N 1
ATOM 1276 C CA . VAL A 1 166 ? 1.844 15.869 -6.749 1.00 96.50 166 VAL A CA 1
ATOM 1277 C C . VAL A 1 166 ? 3.310 16.042 -7.134 1.00 96.50 166 VAL A C 1
ATOM 1279 O O . VAL A 1 166 ? 3.679 17.048 -7.738 1.00 96.50 166 VAL A O 1
ATOM 1282 N N . SER A 1 167 ? 4.146 15.055 -6.816 1.00 96.81 167 SER A N 1
ATOM 1283 C CA . SER A 1 167 ? 5.569 15.049 -7.181 1.00 96.81 167 SER A CA 1
ATOM 1284 C C . SER A 1 167 ? 6.031 13.651 -7.602 1.00 96.81 167 SER A C 1
ATOM 1286 O O . SER A 1 167 ? 5.623 12.675 -6.972 1.00 96.81 167 SER A O 1
ATOM 1288 N N . PRO A 1 168 ? 6.869 13.514 -8.646 1.00 97.44 168 PRO A N 1
ATOM 1289 C CA . PRO A 1 168 ? 7.500 12.239 -8.971 1.00 97.44 168 PRO A CA 1
ATOM 1290 C C . PRO A 1 168 ? 8.532 11.880 -7.899 1.00 97.44 168 PRO A C 1
ATOM 1292 O O . PRO A 1 168 ? 9.210 12.765 -7.374 1.00 97.44 168 PRO A O 1
ATOM 1295 N N . TRP A 1 169 ? 8.633 10.595 -7.564 1.00 97.81 169 TRP A N 1
ATOM 1296 C CA . TRP A 1 169 ? 9.537 10.127 -6.509 1.00 97.81 169 TRP A CA 1
ATOM 1297 C C . TRP A 1 169 ? 10.494 9.037 -6.959 1.00 97.81 169 TRP A C 1
ATOM 1299 O O . TRP A 1 169 ? 11.638 9.010 -6.516 1.00 97.81 169 TRP A O 1
ATOM 1309 N N . PHE A 1 170 ? 10.042 8.136 -7.822 1.00 98.31 170 PHE A N 1
ATOM 1310 C CA . PHE A 1 170 ? 10.845 6.997 -8.231 1.00 98.31 170 PHE A CA 1
ATOM 1311 C C . PHE A 1 170 ? 10.454 6.544 -9.627 1.00 98.31 170 PHE A C 1
ATOM 1313 O O . PHE A 1 170 ? 9.274 6.561 -9.965 1.00 98.31 170 PHE A O 1
ATOM 1320 N N . ARG A 1 171 ? 11.426 6.122 -10.435 1.00 97.62 171 ARG A N 1
ATOM 1321 C CA . ARG A 1 171 ? 11.197 5.618 -11.793 1.00 97.62 171 ARG A CA 1
ATOM 1322 C C . ARG A 1 171 ? 12.119 4.446 -12.090 1.00 97.62 171 ARG A C 1
ATOM 1324 O O . ARG A 1 171 ? 13.297 4.471 -11.734 1.00 97.62 171 ARG A O 1
ATOM 1331 N N . ARG A 1 172 ? 11.593 3.439 -12.782 1.00 97.50 172 ARG A N 1
ATOM 1332 C CA . ARG A 1 172 ? 12.332 2.264 -13.256 1.00 97.50 172 ARG A CA 1
ATOM 1333 C C . ARG A 1 172 ? 11.901 1.923 -14.679 1.00 97.50 172 ARG A C 1
ATOM 1335 O O . ARG A 1 172 ? 11.083 1.027 -14.853 1.00 97.50 172 ARG 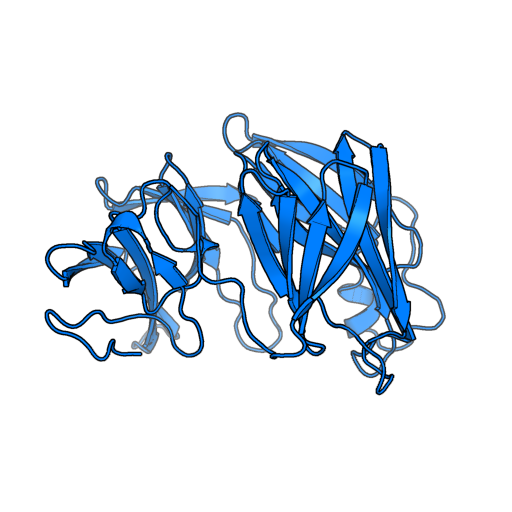A O 1
ATOM 1342 N N . PRO A 1 173 ? 12.455 2.600 -15.700 1.00 95.50 173 PRO A N 1
ATOM 1343 C CA . PRO A 1 173 ? 12.038 2.387 -17.081 1.00 95.50 173 PRO A CA 1
ATOM 1344 C C . PRO A 1 173 ? 12.067 0.905 -17.468 1.00 95.50 173 PRO A C 1
ATOM 1346 O O . PRO A 1 173 ? 13.055 0.203 -17.233 1.00 95.50 173 PRO A O 1
ATOM 1349 N N . GLY A 1 174 ? 10.964 0.424 -18.039 1.00 94.31 174 GLY A N 1
ATOM 1350 C CA . GLY A 1 174 ? 10.811 -0.973 -18.451 1.00 94.31 174 GLY A CA 1
ATOM 1351 C C . GLY A 1 174 ? 10.567 -1.981 -17.317 1.00 94.31 174 GLY A C 1
ATOM 1352 O O . GLY A 1 174 ? 10.499 -3.182 -17.584 1.00 94.31 174 GLY A O 1
ATOM 1353 N N . LYS A 1 175 ? 10.407 -1.521 -16.071 1.00 96.69 175 LYS A N 1
ATOM 1354 C CA . LYS A 1 175 ? 9.924 -2.320 -14.938 1.00 96.69 175 LYS A CA 1
ATOM 1355 C C . LYS A 1 175 ? 8.595 -1.760 -14.461 1.00 96.69 175 LYS A C 1
ATOM 1357 O O . LYS A 1 175 ? 8.429 -0.549 -14.394 1.00 96.69 175 LYS A O 1
ATOM 1362 N N . GLU A 1 176 ? 7.671 -2.639 -14.112 1.00 96.69 176 GLU A N 1
ATOM 1363 C CA . GLU A 1 176 ? 6.427 -2.207 -13.493 1.00 96.69 176 GLU A CA 1
ATOM 1364 C C . GLU A 1 176 ? 6.687 -1.880 -12.020 1.00 96.69 176 GLU A C 1
ATOM 1366 O O . GLU A 1 176 ? 7.348 -2.659 -11.334 1.00 96.69 176 GLU A O 1
ATOM 1371 N N . VAL A 1 177 ? 6.212 -0.735 -11.533 1.00 97.31 177 VAL A N 1
ATOM 1372 C CA . VAL A 1 177 ? 6.445 -0.284 -10.155 1.00 97.31 177 VAL A CA 1
ATOM 1373 C C . VAL A 1 177 ? 5.145 -0.048 -9.408 1.00 97.31 177 VAL A C 1
ATOM 1375 O O . VAL A 1 177 ? 4.176 0.412 -9.999 1.00 97.31 177 VAL A O 1
ATOM 1378 N N . HIS A 1 178 ? 5.161 -0.342 -8.106 1.00 95.00 178 HIS A N 1
ATOM 1379 C CA . HIS A 1 178 ? 4.030 -0.141 -7.194 1.00 95.00 178 HIS A CA 1
ATOM 1380 C C . HIS A 1 178 ? 4.537 0.193 -5.792 1.00 95.00 178 HIS A C 1
ATOM 1382 O O . HIS A 1 178 ? 5.483 -0.437 -5.309 1.00 95.00 178 HIS A O 1
ATOM 1388 N N . ALA A 1 179 ? 3.916 1.158 -5.114 1.00 96.31 179 ALA A N 1
ATOM 1389 C CA . ALA A 1 179 ? 4.187 1.391 -3.696 1.00 96.31 179 ALA A CA 1
ATOM 1390 C C . ALA A 1 179 ? 3.419 0.376 -2.834 1.00 96.31 179 ALA A C 1
ATOM 1392 O O . ALA A 1 179 ? 2.209 0.236 -2.976 1.00 96.31 179 ALA A O 1
ATOM 1393 N N . ILE A 1 180 ? 4.104 -0.309 -1.915 1.00 94.38 180 ILE A N 1
ATOM 1394 C CA . ILE A 1 180 ? 3.501 -1.362 -1.072 1.00 94.38 180 ILE A CA 1
ATOM 1395 C C . ILE A 1 180 ? 3.442 -1.003 0.418 1.00 94.38 180 ILE A C 1
ATOM 1397 O O . ILE A 1 180 ? 2.902 -1.758 1.226 1.00 94.38 180 ILE A O 1
ATOM 1401 N N . GLY A 1 181 ? 4.022 0.133 0.803 1.00 93.69 181 GLY A N 1
ATOM 1402 C CA . GLY A 1 181 ? 4.036 0.598 2.183 1.00 93.69 181 GLY A CA 1
ATOM 1403 C C . GLY A 1 181 ? 4.954 1.794 2.398 1.00 93.69 181 GLY A C 1
ATOM 1404 O O . GLY A 1 181 ? 5.534 2.313 1.446 1.00 93.69 181 GLY A O 1
ATOM 1405 N N . VAL A 1 182 ? 5.102 2.218 3.655 1.00 94.00 182 VAL A N 1
ATOM 1406 C CA . VAL A 1 182 ? 6.055 3.258 4.073 1.00 94.00 182 VAL A CA 1
ATOM 1407 C C . VAL A 1 182 ? 6.889 2.825 5.282 1.00 94.00 182 VAL A C 1
ATOM 1409 O O . VAL A 1 182 ? 6.432 2.028 6.104 1.00 94.00 182 VAL A O 1
ATOM 1412 N N . ASP A 1 183 ? 8.102 3.362 5.401 1.00 93.00 183 ASP A N 1
ATOM 1413 C CA . ASP A 1 183 ? 8.942 3.223 6.590 1.00 93.00 183 ASP A CA 1
ATOM 1414 C C . ASP A 1 183 ? 8.411 4.045 7.786 1.00 93.00 183 ASP A C 1
ATOM 1416 O O . ASP A 1 183 ? 7.385 4.726 7.709 1.00 93.00 183 ASP A O 1
ATOM 1420 N N . GLY A 1 184 ? 9.120 3.988 8.919 1.00 88.31 184 GLY A N 1
ATOM 1421 C CA . GLY A 1 184 ? 8.722 4.671 10.155 1.00 88.31 184 GLY A CA 1
ATOM 1422 C C . GLY A 1 184 ? 8.731 6.204 10.086 1.00 88.31 184 GLY A C 1
ATOM 1423 O O . GLY A 1 184 ? 8.224 6.844 11.005 1.00 88.31 184 GLY A O 1
ATOM 1424 N N . VAL A 1 185 ? 9.283 6.795 9.023 1.00 91.25 185 VAL A N 1
ATOM 1425 C CA . VAL A 1 185 ? 9.329 8.249 8.800 1.00 91.25 185 VAL A CA 1
ATOM 1426 C C . VAL A 1 185 ? 8.562 8.683 7.543 1.00 91.25 185 VAL A C 1
ATOM 1428 O O . VAL A 1 185 ? 8.527 9.871 7.229 1.00 91.25 185 VAL A O 1
ATOM 1431 N N . GLY A 1 186 ? 7.885 7.752 6.863 1.00 92.62 186 GLY A N 1
ATOM 1432 C CA . GLY A 1 186 ? 6.997 8.029 5.734 1.00 92.62 186 GLY A CA 1
ATOM 1433 C C . GLY A 1 186 ? 7.625 7.882 4.345 1.00 92.62 186 GLY A C 1
ATOM 1434 O O . GLY A 1 186 ? 6.996 8.283 3.365 1.00 92.62 186 GLY A O 1
ATOM 1435 N N . HIS A 1 187 ? 8.825 7.312 4.222 1.00 95.81 187 HIS A N 1
ATOM 1436 C CA . HIS A 1 187 ? 9.418 6.996 2.921 1.00 95.81 187 HIS A CA 1
ATOM 1437 C C . HIS A 1 187 ? 8.774 5.748 2.314 1.00 95.81 187 HIS A C 1
ATOM 1439 O O . HIS A 1 187 ? 8.624 4.750 3.022 1.00 95.81 187 HIS A O 1
ATOM 1445 N N . PRO A 1 188 ? 8.415 5.742 1.022 1.00 96.88 188 PRO A N 1
ATOM 1446 C CA . PRO A 1 188 ? 7.749 4.605 0.416 1.00 96.88 188 PRO A CA 1
ATOM 1447 C C . PRO A 1 188 ? 8.709 3.436 0.200 1.00 96.88 188 PRO A C 1
ATOM 1449 O O . PRO A 1 188 ? 9.885 3.597 -0.150 1.00 96.88 188 PRO A O 1
ATOM 1452 N N . ILE A 1 189 ? 8.148 2.241 0.347 1.00 97.69 189 ILE A N 1
ATOM 1453 C CA . ILE A 1 189 ? 8.725 1.002 -0.151 1.00 97.69 189 ILE A CA 1
ATOM 1454 C C . ILE A 1 189 ? 8.047 0.658 -1.468 1.00 97.69 189 ILE A C 1
ATOM 1456 O O . ILE A 1 189 ? 6.820 0.575 -1.540 1.00 97.69 189 ILE A O 1
ATOM 1460 N N . VAL A 1 190 ? 8.856 0.458 -2.504 1.00 98.00 190 VAL A N 1
ATOM 1461 C CA . VAL A 1 190 ? 8.395 0.253 -3.877 1.00 98.00 190 VAL A CA 1
ATOM 1462 C C . VAL A 1 190 ? 8.865 -1.103 -4.383 1.00 98.00 190 VAL A C 1
ATOM 1464 O O . VAL A 1 190 ? 10.045 -1.440 -4.273 1.00 98.00 190 VAL A O 1
ATOM 1467 N N . THR A 1 191 ? 7.953 -1.880 -4.958 1.00 97.56 191 THR A N 1
ATOM 1468 C CA . THR A 1 191 ? 8.302 -3.068 -5.742 1.00 97.56 191 THR A CA 1
ATOM 1469 C C . THR A 1 191 ? 8.595 -2.671 -7.178 1.00 97.56 191 THR A C 1
ATOM 1471 O O . THR A 1 191 ? 7.922 -1.796 -7.714 1.00 97.56 191 THR A O 1
ATOM 1474 N N . GLY A 1 192 ? 9.573 -3.320 -7.802 1.00 97.56 192 GLY A N 1
ATOM 1475 C CA . GLY A 1 192 ? 9.843 -3.215 -9.234 1.00 97.56 192 GLY A CA 1
ATOM 1476 C C . GLY A 1 192 ? 9.842 -4.600 -9.868 1.00 97.56 192 GLY A C 1
ATOM 1477 O O . GLY A 1 192 ? 10.641 -5.443 -9.474 1.00 97.56 192 GLY A O 1
ATOM 1478 N N . SER A 1 193 ? 8.991 -4.846 -10.858 1.00 97.12 193 SER A N 1
ATOM 1479 C CA . SER A 1 193 ? 8.835 -6.162 -11.472 1.00 97.12 193 SER A CA 1
ATOM 1480 C C . SER A 1 193 ? 9.123 -6.134 -12.973 1.00 97.12 193 SER A C 1
ATOM 1482 O O . SER A 1 193 ? 9.072 -5.101 -13.639 1.00 97.12 193 SER A O 1
ATOM 1484 N N . SER A 1 194 ? 9.492 -7.289 -13.526 1.00 97.06 194 SER A N 1
ATOM 1485 C CA . SER A 1 194 ? 9.624 -7.491 -14.978 1.00 97.06 194 SER A CA 1
ATOM 1486 C C . SER A 1 194 ? 8.405 -8.262 -15.474 1.00 97.06 194 SER A C 1
ATOM 1488 O O . SER A 1 194 ? 8.451 -9.496 -15.454 1.00 97.06 194 SER A O 1
ATOM 1490 N N . PRO A 1 195 ? 7.306 -7.582 -15.837 1.00 95.31 195 PRO A N 1
ATOM 1491 C CA . PRO A 1 195 ? 6.037 -8.242 -16.109 1.00 95.31 195 PRO A CA 1
ATOM 1492 C C . PRO A 1 195 ? 6.076 -9.072 -17.397 1.00 95.31 195 PRO A C 1
ATOM 1494 O O . PRO A 1 195 ? 6.882 -8.854 -18.304 1.00 95.31 195 PRO A O 1
ATOM 1497 N N . THR A 1 196 ? 5.156 -10.026 -17.474 1.00 94.31 196 THR A N 1
ATOM 1498 C CA . THR A 1 196 ? 4.920 -10.922 -18.610 1.00 94.31 196 THR A CA 1
ATOM 1499 C C . THR A 1 196 ? 3.453 -10.860 -19.017 1.00 94.31 196 THR A C 1
ATOM 1501 O O . THR A 1 196 ? 2.591 -10.541 -18.200 1.00 94.31 196 THR A O 1
ATOM 1504 N N . ASP A 1 197 ? 3.144 -11.261 -20.251 1.00 92.12 197 ASP A N 1
ATOM 1505 C CA . ASP A 1 197 ? 1.757 -11.325 -20.741 1.00 92.12 197 ASP A CA 1
ATOM 1506 C C . ASP A 1 197 ? 0.860 -12.289 -19.948 1.00 92.12 197 ASP A C 1
ATOM 1508 O O . ASP A 1 197 ? -0.361 -12.165 -19.979 1.00 92.12 197 ASP A O 1
ATOM 1512 N N . ALA A 1 198 ? 1.453 -13.229 -19.206 1.00 89.38 198 ALA A N 1
ATOM 1513 C CA . ALA A 1 198 ? 0.735 -14.155 -18.336 1.00 89.38 198 ALA A CA 1
ATOM 1514 C C . ALA A 1 198 ? 0.315 -13.535 -16.986 1.00 89.38 198 ALA A C 1
ATOM 1516 O O . ALA A 1 198 ? -0.167 -14.258 -16.117 1.00 89.38 198 ALA A O 1
ATOM 1517 N N . GLY A 1 199 ? 0.542 -12.232 -16.765 1.00 88.88 199 GLY A N 1
ATOM 1518 C CA . GLY A 1 199 ? 0.277 -11.582 -15.476 1.00 88.88 199 GLY A CA 1
ATOM 1519 C C . GLY A 1 199 ? 1.236 -12.021 -14.363 1.00 88.88 199 GLY A C 1
ATOM 1520 O O . GLY A 1 199 ? 0.920 -11.905 -13.184 1.00 88.88 199 GLY A O 1
ATOM 1521 N N . THR A 1 200 ? 2.401 -12.560 -14.734 1.00 94.12 200 THR A N 1
ATOM 1522 C CA . THR A 1 200 ? 3.492 -12.910 -13.808 1.00 94.12 200 THR A CA 1
ATOM 1523 C C . THR A 1 200 ? 4.709 -12.032 -14.072 1.00 94.12 200 THR A C 1
ATOM 1525 O O . THR A 1 200 ? 4.724 -11.266 -15.035 1.00 94.12 200 THR A O 1
ATOM 1528 N N . SER A 1 201 ? 5.757 -12.178 -13.271 1.00 96.00 201 SER A N 1
ATOM 1529 C CA . SER A 1 201 ? 7.018 -11.457 -13.420 1.00 96.00 201 SER A CA 1
ATOM 1530 C C . SER A 1 201 ? 8.199 -12.421 -13.527 1.00 96.00 201 SER A C 1
ATOM 1532 O O . SER A 1 201 ? 8.188 -13.484 -12.909 1.00 96.00 201 SER A O 1
ATOM 1534 N N . THR A 1 202 ? 9.227 -12.057 -14.300 1.00 97.31 202 THR A N 1
ATOM 1535 C CA . THR A 1 202 ? 10.484 -12.829 -14.417 1.00 97.31 202 THR A CA 1
ATOM 1536 C C . THR A 1 202 ? 11.536 -12.416 -13.389 1.00 97.31 202 THR A C 1
ATOM 1538 O O . THR A 1 202 ? 12.397 -13.214 -13.021 1.00 97.31 202 THR A O 1
ATOM 1541 N N . ALA A 1 203 ? 11.457 -11.182 -12.896 1.00 97.56 203 ALA A N 1
ATOM 1542 C CA . ALA A 1 203 ? 12.346 -10.625 -11.884 1.00 97.56 203 ALA A CA 1
ATOM 1543 C C . ALA A 1 203 ? 11.571 -9.653 -10.993 1.00 97.56 203 ALA A C 1
ATOM 1545 O O . ALA A 1 203 ? 10.647 -8.995 -11.477 1.00 97.56 203 ALA A O 1
ATOM 1546 N N . GLU A 1 204 ? 11.985 -9.557 -9.732 1.00 97.75 204 GLU A N 1
ATOM 1547 C CA . GLU A 1 204 ? 11.384 -8.705 -8.705 1.00 97.75 204 GLU A CA 1
ATOM 1548 C C . GLU A 1 204 ? 12.465 -7.973 -7.916 1.00 97.75 204 GLU A C 1
ATOM 1550 O O . GLU A 1 204 ? 13.539 -8.505 -7.617 1.00 97.75 204 GLU A O 1
ATOM 1555 N N . GLU A 1 205 ? 12.160 -6.735 -7.572 1.00 98.00 205 GLU A N 1
ATOM 1556 C CA . GLU A 1 205 ? 13.031 -5.809 -6.876 1.00 98.00 205 GLU A CA 1
ATOM 1557 C C . GLU A 1 205 ? 12.248 -5.138 -5.754 1.00 98.00 205 GLU A C 1
ATOM 1559 O O . GLU A 1 205 ? 11.045 -4.908 -5.869 1.00 98.00 205 GLU A O 1
ATOM 1564 N N . LEU A 1 206 ? 12.949 -4.782 -4.685 1.00 97.94 206 LEU A N 1
ATOM 1565 C CA . LEU A 1 206 ? 12.390 -3.996 -3.595 1.00 97.94 206 LEU A CA 1
ATOM 1566 C C . LEU A 1 206 ? 13.284 -2.788 -3.348 1.00 97.94 206 LEU A C 1
ATOM 1568 O O . LEU A 1 206 ? 14.509 -2.925 -3.266 1.00 97.94 206 LEU A O 1
ATOM 1572 N N . TRP A 1 207 ? 12.665 -1.623 -3.219 1.00 98.31 207 TRP A N 1
ATOM 1573 C CA . TRP A 1 207 ? 13.333 -0.333 -3.133 1.00 98.31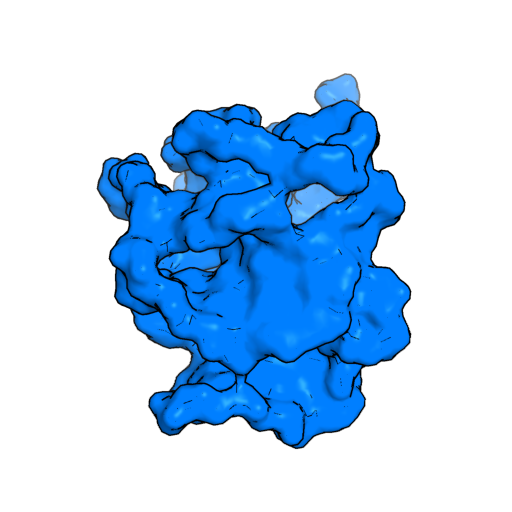 207 TRP A CA 1
ATOM 1574 C C . TRP A 1 207 ? 12.842 0.447 -1.920 1.00 98.31 207 TRP A C 1
ATOM 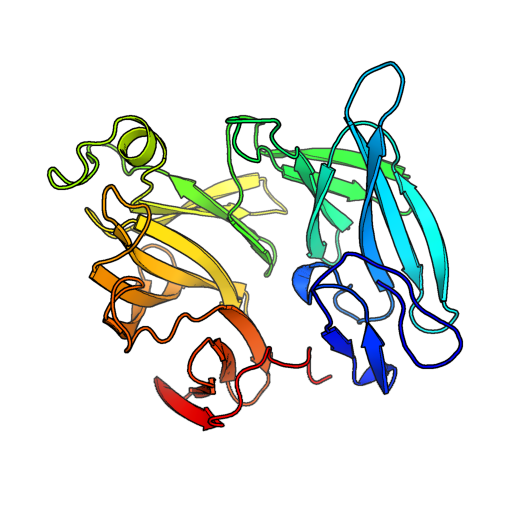1576 O O . TRP A 1 207 ? 11.639 0.591 -1.724 1.00 98.31 207 TRP A O 1
ATOM 1586 N N . LEU A 1 208 ? 13.778 0.985 -1.140 1.00 97.69 208 LEU A N 1
ATOM 1587 C CA . LEU A 1 208 ? 13.513 2.056 -0.182 1.00 97.69 208 LEU A CA 1
ATOM 1588 C C . LEU A 1 208 ? 13.812 3.386 -0.875 1.00 97.69 208 LEU A C 1
ATOM 1590 O O . LEU A 1 208 ? 14.943 3.597 -1.317 1.00 97.69 208 LEU A O 1
ATOM 1594 N N . VAL A 1 209 ? 12.823 4.273 -0.974 1.00 98.06 209 VAL A N 1
ATOM 1595 C CA . VAL A 1 209 ? 12.972 5.555 -1.677 1.00 98.06 209 VAL A CA 1
ATOM 1596 C C . VAL A 1 209 ? 12.909 6.699 -0.671 1.00 98.06 209 VAL A C 1
ATOM 1598 O O . VAL A 1 209 ? 11.840 7.043 -0.189 1.00 98.06 209 VAL A O 1
ATOM 1601 N N . THR A 1 210 ? 14.045 7.307 -0.340 1.00 96.69 210 THR A N 1
ATOM 1602 C CA . THR A 1 210 ? 14.145 8.308 0.743 1.00 96.69 210 THR A CA 1
ATOM 1603 C C . THR A 1 210 ? 13.927 9.751 0.282 1.00 96.69 210 THR A C 1
ATOM 1605 O O . THR A 1 210 ? 14.004 10.687 1.073 1.00 96.69 210 THR A O 1
ATOM 1608 N N . GLY A 1 211 ? 13.651 9.950 -1.001 1.00 96.25 211 GLY A N 1
ATOM 1609 C CA . GLY A 1 211 ? 13.366 11.247 -1.598 1.00 96.25 211 GLY A CA 1
ATOM 1610 C C . GLY A 1 211 ? 13.216 11.137 -3.114 1.00 96.25 211 GLY A C 1
ATOM 1611 O O . GLY A 1 211 ? 13.414 10.050 -3.664 1.00 96.25 211 GLY A O 1
ATOM 1612 N N . PRO A 1 212 ? 12.895 12.245 -3.804 1.00 96.00 212 PRO A N 1
ATOM 1613 C CA . PRO A 1 212 ? 12.791 12.261 -5.258 1.00 96.00 212 PRO A CA 1
ATOM 1614 C C . PRO A 1 212 ? 14.071 11.760 -5.930 1.00 96.00 212 PRO A C 1
ATOM 1616 O O . PRO A 1 212 ? 15.154 12.298 -5.699 1.00 96.00 212 PRO A O 1
ATOM 1619 N N . ASP A 1 213 ? 13.932 10.700 -6.724 1.00 93.38 213 ASP A N 1
ATOM 1620 C CA . ASP A 1 213 ? 15.010 10.000 -7.428 1.00 93.38 213 ASP A CA 1
ATOM 1621 C C . ASP A 1 213 ? 16.104 9.410 -6.508 1.00 93.38 213 ASP A C 1
ATOM 1623 O O . ASP A 1 213 ? 17.175 9.020 -6.969 1.00 93.38 213 ASP A O 1
ATOM 1627 N N . GLN A 1 214 ? 15.832 9.283 -5.203 1.00 97.00 214 GLN A N 1
ATOM 1628 C CA . GLN A 1 214 ? 16.741 8.707 -4.205 1.00 97.00 214 GLN A CA 1
ATOM 1629 C C . GLN A 1 214 ? 16.281 7.301 -3.799 1.00 97.00 214 GLN A C 1
ATOM 1631 O O . GLN A 1 214 ? 15.768 7.082 -2.702 1.00 97.00 214 GLN A O 1
ATOM 1636 N N . GLY A 1 215 ? 16.436 6.335 -4.706 1.00 97.00 215 GLY A N 1
ATOM 1637 C CA . GLY A 1 215 ? 16.096 4.931 -4.465 1.00 97.00 215 GLY A CA 1
ATOM 1638 C C . GLY A 1 215 ? 17.306 4.078 -4.081 1.00 97.00 215 GLY A C 1
ATOM 1639 O O . GLY A 1 215 ? 18.297 4.041 -4.808 1.00 97.00 215 GLY A O 1
ATOM 1640 N N . LYS A 1 216 ? 17.199 3.313 -2.990 1.00 97.19 216 LYS A N 1
ATOM 1641 C CA . LYS A 1 216 ? 18.146 2.252 -2.619 1.00 97.19 216 LYS A CA 1
ATOM 1642 C C . LYS A 1 216 ? 17.492 0.886 -2.799 1.00 97.19 216 LYS A C 1
ATOM 1644 O O . LYS A 1 216 ? 16.489 0.588 -2.152 1.00 97.19 216 LYS A O 1
ATOM 1649 N N . GLN A 1 217 ? 18.088 0.035 -3.630 1.00 97.81 217 GLN A N 1
ATOM 1650 C CA . GLN A 1 217 ? 17.643 -1.350 -3.758 1.00 97.81 217 GLN A CA 1
ATOM 1651 C C . GLN A 1 217 ? 17.958 -2.106 -2.468 1.00 97.81 217 GLN A C 1
ATOM 1653 O O . GLN A 1 217 ? 19.104 -2.113 -2.019 1.00 97.81 217 GLN A O 1
ATOM 1658 N N . ILE A 1 218 ? 16.949 -2.748 -1.886 1.00 97.19 218 ILE A N 1
ATOM 1659 C CA . ILE A 1 218 ? 17.095 -3.591 -0.690 1.00 97.19 218 ILE A CA 1
ATOM 1660 C C . ILE A 1 218 ? 16.948 -5.082 -1.013 1.00 97.19 218 ILE A C 1
ATOM 1662 O O . ILE A 1 218 ? 17.395 -5.926 -0.242 1.00 97.19 218 ILE A O 1
ATOM 1666 N N . TYR A 1 219 ? 16.370 -5.413 -2.171 1.00 98.12 219 TYR A N 1
ATOM 1667 C CA . TYR A 1 219 ? 16.293 -6.776 -2.689 1.00 98.12 219 TYR A CA 1
ATOM 1668 C C . TYR A 1 219 ? 16.287 -6.797 -4.220 1.00 98.12 219 TYR A C 1
ATOM 1670 O O . TYR A 1 219 ? 15.722 -5.915 -4.869 1.00 98.12 219 TYR A O 1
ATOM 1678 N N . GLY A 1 220 ? 16.875 -7.842 -4.795 1.00 97.94 220 GLY A N 1
ATOM 1679 C CA . GLY A 1 220 ? 16.701 -8.229 -6.190 1.00 97.94 220 GLY A CA 1
ATOM 1680 C C . GLY A 1 220 ? 16.696 -9.747 -6.294 1.00 97.94 220 GLY A C 1
ATOM 1681 O O . GLY A 1 220 ? 17.525 -10.411 -5.669 1.00 97.94 220 GLY A O 1
ATOM 1682 N N . GLY A 1 221 ? 15.764 -10.304 -7.058 1.00 97.50 221 GLY A N 1
ATOM 1683 C CA . GLY A 1 221 ? 15.643 -11.748 -7.168 1.00 97.50 221 GLY A CA 1
ATOM 1684 C C . GLY A 1 221 ? 14.637 -12.217 -8.213 1.00 97.50 221 GLY A C 1
ATOM 1685 O O . GLY A 1 221 ? 14.175 -11.430 -9.045 1.00 97.50 221 GLY A O 1
ATOM 1686 N N . PRO A 1 222 ? 14.336 -13.524 -8.213 1.00 97.88 222 PRO A N 1
ATOM 1687 C CA . PRO A 1 222 ? 13.461 -14.128 -9.203 1.00 97.88 222 PRO A CA 1
ATOM 1688 C C . PRO A 1 222 ? 12.018 -13.637 -9.053 1.00 97.88 222 PRO A C 1
ATOM 1690 O O . PRO A 1 222 ? 11.537 -13.408 -7.941 1.00 97.88 222 PRO A O 1
ATOM 1693 N N . GLY A 1 223 ? 11.333 -13.491 -10.188 1.00 97.06 223 GLY A N 1
ATOM 1694 C CA . GLY A 1 223 ? 9.947 -13.040 -10.225 1.00 97.06 223 GLY A CA 1
ATOM 1695 C C . GLY A 1 223 ? 8.927 -14.130 -9.919 1.00 97.06 223 GLY A C 1
ATOM 1696 O O . GLY A 1 223 ? 9.271 -15.286 -9.680 1.00 97.06 223 GLY A O 1
ATOM 1697 N N . SER A 1 224 ? 7.651 -13.749 -9.921 1.00 96.62 224 SER A N 1
ATOM 1698 C CA . SER A 1 224 ? 6.522 -14.602 -9.524 1.00 96.62 224 SER A CA 1
ATOM 1699 C C . SER A 1 224 ? 6.309 -15.851 -10.383 1.00 96.62 224 SER A C 1
ATOM 1701 O O . SER A 1 224 ? 5.582 -16.751 -9.963 1.00 96.62 224 SER A O 1
ATOM 1703 N N . ASN A 1 225 ? 6.967 -15.950 -11.540 1.00 96.31 225 ASN A N 1
ATOM 1704 C CA . ASN A 1 225 ? 6.991 -17.158 -12.363 1.00 96.31 225 ASN A CA 1
ATOM 1705 C C . ASN A 1 225 ? 7.983 -18.237 -11.877 1.00 96.31 225 ASN A C 1
ATOM 1707 O O . ASN A 1 225 ? 8.036 -19.323 -12.453 1.00 96.31 225 ASN A O 1
ATOM 1711 N N . SER A 1 226 ? 8.779 -17.946 -10.848 1.00 97.50 226 SER A N 1
ATOM 1712 C CA . SER A 1 226 ? 9.798 -18.842 -10.308 1.00 97.50 226 SER A CA 1
ATOM 1713 C C . SER A 1 226 ? 9.356 -19.480 -8.988 1.00 97.50 226 SER A C 1
ATOM 1715 O O . SER A 1 226 ? 8.753 -18.801 -8.148 1.00 97.50 226 SER A O 1
ATOM 1717 N N . PRO A 1 227 ? 9.722 -20.751 -8.721 1.00 95.88 227 PRO A N 1
ATOM 1718 C CA . PRO A 1 227 ? 9.515 -21.360 -7.408 1.00 95.88 227 PRO A CA 1
ATOM 1719 C C . PRO A 1 227 ? 10.274 -20.635 -6.288 1.00 95.88 227 PRO A C 1
ATOM 1721 O O . PRO A 1 227 ? 9.887 -20.767 -5.127 1.00 95.88 227 PRO A O 1
ATOM 1724 N N . ASP A 1 228 ? 11.309 -19.855 -6.606 1.00 95.88 228 ASP A N 1
ATOM 1725 C CA . ASP A 1 228 ? 12.139 -19.127 -5.638 1.00 95.88 228 ASP A CA 1
ATOM 1726 C C . ASP A 1 228 ? 11.643 -17.705 -5.344 1.00 95.88 228 ASP A C 1
ATOM 1728 O O . ASP A 1 228 ? 12.259 -16.983 -4.557 1.00 95.88 228 ASP A O 1
ATOM 1732 N N . PHE A 1 229 ? 10.507 -17.305 -5.924 1.00 96.38 229 PHE A N 1
ATOM 1733 C CA . PHE A 1 229 ? 9.884 -16.012 -5.663 1.00 96.38 229 PHE A CA 1
ATOM 1734 C C . PHE A 1 229 ? 9.651 -15.784 -4.165 1.00 96.38 229 PHE A C 1
ATOM 1736 O O . PHE A 1 229 ? 8.961 -16.567 -3.501 1.00 96.38 229 PHE A O 1
ATOM 1743 N N . VAL A 1 230 ? 10.200 -14.686 -3.636 1.00 95.19 230 VAL A N 1
ATOM 1744 C CA . VAL A 1 230 ? 10.034 -14.313 -2.223 1.00 95.19 230 VAL A CA 1
ATOM 1745 C C . VAL A 1 230 ? 8.652 -13.723 -1.959 1.00 95.19 230 VAL A C 1
ATOM 1747 O O . VAL A 1 230 ? 8.006 -14.119 -0.993 1.00 95.19 230 VAL A O 1
ATOM 1750 N N . GLY A 1 231 ? 8.179 -12.830 -2.832 1.00 92.94 231 GLY A N 1
ATOM 1751 C CA . GLY A 1 231 ? 6.860 -12.202 -2.740 1.00 92.94 231 GLY A CA 1
ATOM 1752 C C . GLY A 1 231 ? 6.645 -11.427 -1.451 1.00 92.94 231 GLY A C 1
ATOM 1753 O O . GLY A 1 231 ? 5.892 -11.880 -0.592 1.00 92.94 231 GLY A O 1
ATOM 1754 N N . PHE A 1 232 ? 7.317 -10.282 -1.323 1.00 93.19 232 PHE A N 1
ATOM 1755 C CA . PHE A 1 232 ? 7.120 -9.355 -0.209 1.00 93.19 232 PHE A CA 1
ATOM 1756 C C . PHE A 1 232 ? 5.709 -8.759 -0.241 1.00 93.19 232 PHE A C 1
ATOM 1758 O O . PHE A 1 232 ? 5.218 -8.376 -1.300 1.00 93.19 232 PHE A O 1
ATOM 1765 N N . GLY A 1 233 ? 5.067 -8.710 0.923 1.00 85.50 233 GLY A N 1
ATOM 1766 C CA . GLY A 1 233 ? 3.737 -8.145 1.127 1.00 85.50 233 GLY A CA 1
ATOM 1767 C C . GLY A 1 233 ? 3.735 -7.225 2.341 1.00 85.50 233 GLY A C 1
ATOM 1768 O O . GLY A 1 233 ? 4.476 -6.246 2.361 1.00 85.50 233 GLY A O 1
ATOM 1769 N N . THR A 1 234 ? 2.918 -7.554 3.351 1.00 80.62 234 THR A N 1
ATOM 1770 C CA . THR A 1 234 ? 2.710 -6.758 4.573 1.00 80.62 234 THR A CA 1
ATOM 1771 C C . THR A 1 234 ? 4.005 -6.161 5.114 1.00 80.62 234 THR A C 1
ATOM 1773 O O . THR A 1 234 ? 4.922 -6.894 5.491 1.00 80.62 234 THR A O 1
ATOM 1776 N N . LEU A 1 235 ? 4.033 -4.830 5.181 1.00 88.38 235 LEU A N 1
ATOM 1777 C CA . LEU A 1 235 ? 5.136 -4.034 5.696 1.00 88.38 235 LEU A CA 1
ATOM 1778 C C . LEU A 1 235 ? 4.798 -3.506 7.090 1.00 88.38 235 LEU A C 1
ATOM 1780 O O . LEU A 1 235 ? 3.704 -2.986 7.322 1.00 88.38 235 LEU A O 1
ATOM 1784 N N . LEU A 1 236 ? 5.768 -3.570 7.995 1.00 89.12 236 LEU A N 1
ATOM 1785 C CA . LEU A 1 236 ? 5.680 -2.910 9.288 1.00 89.12 236 LEU A CA 1
ATOM 1786 C C . LEU A 1 236 ? 7.021 -2.293 9.681 1.00 89.12 236 LEU A C 1
ATOM 1788 O O . LEU A 1 236 ? 8.035 -2.982 9.700 1.00 89.12 236 LEU A O 1
ATOM 1792 N N . ALA A 1 237 ? 7.011 -1.020 10.067 1.00 89.75 237 ALA A N 1
ATOM 1793 C CA . ALA A 1 237 ? 8.167 -0.361 10.663 1.00 89.75 237 ALA A CA 1
ATOM 1794 C C . ALA A 1 237 ? 8.101 -0.386 12.198 1.00 89.75 237 ALA A C 1
ATOM 1796 O O . ALA A 1 237 ? 7.048 -0.111 12.780 1.00 89.75 237 ALA A O 1
ATOM 1797 N N . ASP A 1 238 ? 9.230 -0.669 12.845 1.00 88.56 238 ASP A N 1
ATOM 1798 C CA . ASP A 1 238 ? 9.437 -0.478 14.283 1.00 88.56 238 ASP A CA 1
ATOM 1799 C C . ASP A 1 238 ? 10.878 -0.014 14.583 1.00 88.56 238 ASP A C 1
ATOM 1801 O O . ASP A 1 238 ? 11.641 0.328 13.678 1.00 88.56 238 ASP A O 1
ATOM 1805 N N . SER A 1 239 ? 11.268 0.011 15.862 1.00 88.56 239 SER A N 1
ATOM 1806 C CA . SER A 1 239 ? 12.617 0.414 16.284 1.00 88.56 239 SER A CA 1
ATOM 1807 C C . SER A 1 239 ? 13.743 -0.502 15.784 1.00 88.56 239 SER A C 1
ATOM 1809 O O . SER A 1 239 ? 14.907 -0.119 15.871 1.00 88.56 239 SER A O 1
ATOM 1811 N N . HIS A 1 240 ? 13.431 -1.705 15.297 1.00 91.25 240 HIS A N 1
ATOM 1812 C CA . HIS A 1 240 ? 14.406 -2.673 14.791 1.00 91.25 240 HIS A CA 1
ATOM 1813 C C . HIS A 1 240 ? 14.572 -2.610 13.270 1.00 91.25 240 HIS A C 1
ATOM 1815 O O . HIS A 1 240 ? 15.512 -3.209 12.748 1.00 91.25 240 HIS A O 1
ATOM 1821 N N . GLY A 1 241 ? 13.690 -1.900 12.563 1.00 93.81 241 GLY A N 1
ATOM 1822 C CA . GLY A 1 241 ? 13.749 -1.727 11.116 1.00 93.81 241 GLY A CA 1
ATOM 1823 C C . GLY A 1 241 ? 12.411 -1.988 10.434 1.00 93.81 241 GLY A C 1
ATOM 1824 O O . GLY A 1 241 ? 11.344 -1.713 10.985 1.00 93.81 241 GLY A O 1
ATOM 1825 N N . LEU A 1 242 ? 12.479 -2.493 9.202 1.00 94.38 242 LEU A N 1
ATOM 1826 C CA . LEU A 1 242 ? 11.308 -2.808 8.388 1.00 94.38 242 LEU A CA 1
ATOM 1827 C C . LEU A 1 242 ? 11.109 -4.309 8.301 1.00 94.38 242 LEU A C 1
ATOM 1829 O O . LEU A 1 242 ? 11.941 -5.036 7.762 1.00 94.38 242 LEU A O 1
ATOM 1833 N N . TRP A 1 243 ? 9.980 -4.762 8.810 1.00 93.69 243 TRP A N 1
ATOM 1834 C CA . TRP A 1 243 ? 9.564 -6.144 8.762 1.00 93.69 243 TRP A CA 1
ATOM 1835 C C . TRP A 1 243 ? 8.697 -6.381 7.535 1.00 93.69 243 TRP A C 1
ATOM 1837 O O . TRP A 1 243 ? 7.788 -5.601 7.243 1.00 93.69 243 TRP A O 1
ATOM 1847 N N . PHE A 1 244 ? 8.939 -7.503 6.870 1.00 93.69 244 PHE A N 1
ATOM 1848 C CA . PHE A 1 244 ? 8.189 -7.932 5.703 1.00 93.69 244 PHE A CA 1
ATOM 1849 C C . PHE A 1 244 ? 7.635 -9.333 5.911 1.00 93.69 244 PHE A C 1
ATOM 1851 O O . PHE A 1 244 ? 8.389 -10.285 6.141 1.00 93.69 244 PHE A O 1
ATOM 1858 N N . GLY A 1 245 ? 6.321 -9.466 5.761 1.00 91.44 245 GLY A N 1
ATOM 1859 C CA . GLY A 1 245 ? 5.696 -10.753 5.483 1.00 91.44 245 GLY A CA 1
ATOM 1860 C C . GLY A 1 245 ? 5.964 -11.140 4.032 1.00 91.44 245 GLY A C 1
ATOM 1861 O O . GLY A 1 245 ? 5.972 -10.282 3.147 1.00 91.44 245 GLY A O 1
ATOM 1862 N N . SER A 1 246 ? 6.212 -12.420 3.768 1.00 92.88 246 SER A N 1
ATOM 1863 C CA . SER A 1 246 ? 6.447 -12.897 2.405 1.00 92.88 246 SER A CA 1
ATOM 1864 C C . SER A 1 246 ? 6.017 -14.348 2.211 1.00 92.88 246 SER A C 1
ATOM 1866 O O . SER A 1 246 ? 5.833 -15.095 3.176 1.00 92.88 246 SER A O 1
ATOM 1868 N N . LYS A 1 247 ? 5.956 -14.793 0.952 1.00 92.00 247 LYS A N 1
ATOM 1869 C CA . LYS A 1 247 ? 5.699 -16.201 0.597 1.00 92.00 247 LYS A CA 1
ATOM 1870 C C . LYS A 1 247 ? 6.823 -17.151 1.025 1.00 92.00 247 LYS A C 1
ATOM 1872 O O . LYS A 1 247 ? 6.636 -18.366 0.992 1.00 92.00 247 LYS A O 1
ATOM 1877 N N . LYS A 1 248 ? 7.990 -16.627 1.414 1.00 93.25 248 LYS A N 1
ATOM 1878 C CA . LYS A 1 248 ? 9.158 -17.422 1.831 1.00 93.25 248 LYS A CA 1
ATOM 1879 C C . LYS A 1 248 ? 9.520 -17.267 3.302 1.00 93.25 248 LYS A C 1
ATOM 1881 O O . LYS A 1 248 ? 10.507 -17.870 3.724 1.00 93.25 248 LYS A O 1
ATOM 1886 N N . GLY A 1 249 ? 8.751 -16.513 4.078 1.00 93.06 249 GLY A N 1
ATOM 1887 C CA . GLY A 1 249 ? 8.990 -16.304 5.501 1.00 93.06 249 GLY A CA 1
ATOM 1888 C C . GLY A 1 249 ? 8.893 -14.840 5.910 1.00 93.06 249 GLY A C 1
ATOM 1889 O O . GLY A 1 249 ? 8.343 -14.020 5.175 1.00 93.06 249 GLY A O 1
ATOM 1890 N N . VAL A 1 250 ? 9.474 -14.511 7.059 1.00 93.38 250 VAL A N 1
ATOM 1891 C CA . VAL A 1 250 ? 9.551 -13.133 7.558 1.00 93.38 250 VAL A CA 1
ATOM 1892 C C . VAL A 1 250 ? 10.962 -12.603 7.360 1.00 93.38 250 VAL A C 1
ATOM 1894 O O . VAL A 1 250 ? 11.941 -13.291 7.672 1.00 93.38 250 VAL A O 1
ATOM 1897 N N . PHE A 1 251 ? 11.055 -11.378 6.854 1.00 96.00 251 PHE A N 1
ATOM 1898 C CA . PHE A 1 251 ? 12.311 -10.674 6.636 1.00 96.00 251 PHE A CA 1
ATOM 1899 C C . PHE A 1 251 ? 12.357 -9.384 7.453 1.00 96.00 251 PHE A C 1
ATOM 1901 O O . PHE A 1 251 ? 11.323 -8.766 7.687 1.00 96.00 251 PHE A O 1
ATOM 1908 N N . LEU A 1 252 ? 13.557 -8.984 7.862 1.00 95.81 252 LEU A N 1
ATOM 1909 C CA . LEU A 1 252 ? 13.845 -7.729 8.542 1.00 95.81 252 LEU A CA 1
ATOM 1910 C C . LEU A 1 252 ? 14.911 -6.972 7.749 1.00 95.81 252 LEU A C 1
ATOM 1912 O O . LEU A 1 252 ? 16.004 -7.492 7.540 1.00 95.81 252 LEU A O 1
ATOM 1916 N N . TYR A 1 253 ? 14.595 -5.757 7.315 1.00 96.88 253 TYR A N 1
ATOM 1917 C CA . TYR A 1 253 ? 15.574 -4.795 6.827 1.00 96.88 253 TYR A CA 1
ATOM 1918 C C . TYR A 1 253 ? 16.019 -3.906 7.989 1.00 96.88 253 TYR A C 1
ATOM 1920 O O . TYR A 1 253 ? 15.236 -3.096 8.489 1.00 96.88 253 TYR A O 1
ATOM 1928 N N . THR A 1 254 ? 17.254 -4.094 8.443 1.00 95.44 254 THR A N 1
ATOM 1929 C CA . THR A 1 254 ? 17.819 -3.444 9.629 1.00 95.44 254 THR A CA 1
ATOM 1930 C C . THR A 1 254 ? 18.364 -2.040 9.322 1.00 95.44 254 THR A C 1
ATOM 1932 O O . THR A 1 254 ? 18.681 -1.734 8.169 1.00 95.44 254 THR A O 1
ATOM 1935 N N . PRO A 1 255 ? 18.533 -1.168 10.339 1.00 91.75 255 PRO A N 1
ATOM 1936 C CA . PRO A 1 255 ? 19.090 0.178 10.163 1.00 91.75 255 PRO A CA 1
ATOM 1937 C C . PRO A 1 255 ? 20.498 0.220 9.553 1.00 91.75 255 PRO A C 1
ATOM 1939 O O . PRO A 1 255 ? 20.865 1.214 8.933 1.00 91.75 255 PRO A O 1
ATOM 1942 N N . ASP A 1 256 ? 21.279 -0.856 9.692 1.00 92.94 256 ASP A N 1
ATOM 1943 C CA . ASP A 1 256 ? 22.594 -1.006 9.051 1.00 92.94 256 ASP A CA 1
ATOM 1944 C C . ASP A 1 256 ? 22.513 -1.268 7.531 1.00 92.94 256 ASP A C 1
ATOM 1946 O O . ASP A 1 256 ? 23.530 -1.290 6.839 1.00 92.94 256 ASP A O 1
ATOM 1950 N N . GLY A 1 257 ? 21.301 -1.423 6.991 1.00 93.50 257 GLY A N 1
ATOM 1951 C CA . GLY A 1 257 ? 21.047 -1.622 5.574 1.00 93.50 257 GLY A CA 1
ATOM 1952 C C . GLY A 1 257 ? 21.056 -3.076 5.112 1.00 93.50 257 GLY A C 1
ATOM 1953 O O . GLY A 1 257 ? 21.157 -3.298 3.904 1.00 93.50 257 GLY A O 1
ATOM 1954 N N . THR A 1 258 ? 20.948 -4.041 6.026 1.00 95.25 258 THR A N 1
ATOM 1955 C CA . THR A 1 258 ? 20.917 -5.474 5.706 1.00 95.25 258 THR A CA 1
ATOM 1956 C C . THR A 1 258 ? 19.488 -6.006 5.655 1.00 95.25 258 THR A C 1
ATOM 1958 O O . THR A 1 258 ? 18.710 -5.783 6.575 1.00 95.25 258 THR A O 1
ATOM 1961 N N . LEU A 1 259 ? 19.143 -6.771 4.615 1.00 97.12 259 LEU A N 1
ATOM 1962 C CA . LEU A 1 259 ? 17.905 -7.554 4.584 1.00 97.12 259 LEU A CA 1
ATOM 1963 C C . LEU A 1 259 ? 18.184 -8.984 5.058 1.00 97.12 259 LEU A C 1
ATOM 1965 O O . LEU A 1 259 ? 18.925 -9.727 4.418 1.00 97.12 259 LEU A O 1
ATOM 1969 N N . GLN A 1 260 ? 17.572 -9.377 6.169 1.00 96.50 260 GLN A N 1
ATOM 1970 C CA . GLN A 1 260 ? 17.793 -10.667 6.813 1.00 96.50 260 GLN A CA 1
ATOM 1971 C C . GLN A 1 260 ? 16.500 -11.471 6.854 1.00 96.50 260 GLN A C 1
ATOM 1973 O O . GLN A 1 260 ? 15.445 -10.955 7.211 1.00 96.50 260 GLN A O 1
ATOM 1978 N N . LYS A 1 261 ? 16.574 -12.764 6.535 1.00 95.81 261 LYS A N 1
ATOM 1979 C CA . LYS A 1 261 ? 15.465 -13.684 6.787 1.00 95.81 261 LYS A CA 1
ATOM 1980 C C . LYS A 1 261 ? 15.503 -14.111 8.250 1.00 95.81 261 LYS A C 1
ATOM 1982 O O . LYS A 1 261 ? 16.423 -14.810 8.661 1.00 95.81 261 LYS A O 1
ATOM 1987 N N . VAL A 1 262 ? 14.493 -13.716 9.013 1.00 95.06 262 VAL A N 1
ATOM 1988 C CA . VAL A 1 262 ? 14.426 -13.941 10.468 1.00 95.06 262 VAL A CA 1
ATOM 1989 C C . VAL A 1 262 ? 13.483 -15.082 10.846 1.00 95.06 262 VAL A C 1
ATOM 1991 O O . VAL A 1 262 ? 13.551 -15.602 11.954 1.00 95.06 262 VAL A O 1
ATOM 1994 N N . SER A 1 263 ? 12.620 -15.513 9.920 1.00 92.62 263 SER A N 1
ATOM 1995 C CA . SER A 1 263 ? 11.781 -16.699 10.095 1.00 92.62 263 SER A CA 1
ATOM 1996 C C . SER A 1 263 ? 11.495 -17.389 8.766 1.00 92.62 263 SER A C 1
ATOM 1998 O O . SER A 1 263 ? 11.377 -16.747 7.722 1.00 92.62 263 SER A O 1
ATOM 2000 N N . THR A 1 264 ? 11.356 -18.713 8.799 1.00 92.38 264 THR A N 1
ATOM 2001 C CA . THR A 1 264 ? 10.849 -19.524 7.681 1.00 92.38 264 THR A CA 1
ATOM 2002 C C . THR A 1 264 ? 9.330 -19.674 7.702 1.00 92.38 264 THR A C 1
ATOM 2004 O O . THR A 1 264 ? 8.764 -20.114 6.703 1.00 92.38 264 THR A O 1
ATOM 2007 N N . ALA A 1 265 ? 8.666 -19.302 8.802 1.00 86.44 265 ALA A N 1
ATOM 2008 C CA . ALA A 1 265 ? 7.214 -19.322 8.886 1.00 86.44 265 ALA A CA 1
ATOM 2009 C C . ALA A 1 265 ? 6.626 -18.283 7.926 1.00 86.44 265 ALA A C 1
ATOM 2011 O O . ALA A 1 265 ? 6.948 -17.097 8.006 1.00 86.44 265 ALA A O 1
ATOM 2012 N N . VAL A 1 266 ? 5.770 -18.742 7.017 1.00 81.12 266 VAL A N 1
ATOM 2013 C CA . VAL A 1 266 ? 4.999 -17.868 6.132 1.00 81.12 266 VAL A CA 1
ATOM 2014 C C . VAL A 1 266 ? 3.901 -17.205 6.955 1.00 81.12 266 VAL A C 1
ATOM 2016 O O . VAL A 1 266 ? 3.174 -17.877 7.685 1.00 81.12 266 VAL A O 1
ATOM 2019 N N . GLY A 1 267 ? 3.789 -15.888 6.843 1.00 67.62 267 GLY A N 1
ATOM 2020 C CA . GLY A 1 267 ? 2.800 -15.110 7.571 1.00 67.62 267 GLY A CA 1
ATOM 2021 C C . GLY A 1 267 ? 2.996 -13.616 7.367 1.00 67.62 267 GLY A C 1
ATOM 2022 O O . GLY A 1 267 ? 3.989 -13.173 6.785 1.00 67.62 267 GLY A O 1
ATOM 2023 N N . GLU A 1 268 ? 2.031 -12.847 7.851 1.00 70.31 268 GLU A N 1
ATOM 2024 C CA . GLU A 1 268 ? 2.102 -11.391 7.887 1.00 70.31 268 GLU A CA 1
ATOM 2025 C C . GLU A 1 268 ? 2.732 -10.909 9.196 1.00 70.31 268 GLU A C 1
ATOM 2027 O O . GLU A 1 268 ? 2.640 -11.569 10.236 1.00 70.31 268 GLU A O 1
ATOM 2032 N N . VAL A 1 269 ? 3.372 -9.740 9.158 1.00 71.12 269 VAL A N 1
ATOM 2033 C CA . VAL A 1 269 ? 3.932 -9.128 10.365 1.00 71.12 269 VAL A CA 1
ATOM 2034 C C . VAL A 1 269 ? 2.791 -8.592 11.227 1.00 71.12 269 VAL A C 1
ATOM 2036 O O . VAL A 1 269 ? 1.957 -7.807 10.778 1.00 71.12 269 VAL A O 1
ATOM 2039 N N . ALA A 1 270 ? 2.761 -9.021 12.486 1.00 65.94 270 ALA A N 1
ATOM 2040 C CA . ALA A 1 270 ? 1.644 -8.811 13.395 1.00 65.94 270 ALA A CA 1
ATOM 2041 C C . ALA A 1 270 ? 1.658 -7.411 14.051 1.00 65.94 270 ALA A C 1
ATOM 2043 O O . ALA A 1 270 ? 1.931 -7.297 15.241 1.00 65.94 270 ALA A O 1
ATOM 2044 N N . GLY A 1 271 ? 1.328 -6.375 13.269 1.00 64.75 271 GLY A N 1
ATOM 2045 C CA . GLY A 1 271 ? 0.969 -5.014 13.710 1.00 64.75 271 GLY A CA 1
ATOM 2046 C C . GLY A 1 271 ? 2.010 -4.227 14.525 1.00 64.75 271 GLY A C 1
ATOM 2047 O O . GLY A 1 271 ? 3.045 -4.738 14.933 1.00 64.75 271 GLY A O 1
ATOM 2048 N N . ARG A 1 272 ? 1.750 -2.928 14.735 1.00 66.56 272 ARG A N 1
ATOM 2049 C CA . ARG A 1 272 ? 2.723 -1.979 15.316 1.00 66.56 272 ARG A CA 1
ATOM 2050 C C . ARG A 1 272 ? 3.098 -2.339 16.760 1.00 66.56 272 ARG A C 1
ATOM 2052 O O . ARG A 1 272 ? 2.231 -2.606 17.596 1.00 66.56 272 ARG A O 1
ATOM 2059 N N . CYS A 1 273 ? 4.397 -2.286 17.059 1.00 53.53 273 CYS A N 1
ATOM 2060 C CA . CYS A 1 273 ? 4.919 -2.286 18.422 1.00 53.53 273 CYS A CA 1
ATOM 2061 C C . CYS A 1 273 ? 4.812 -0.859 18.976 1.00 53.53 273 CYS A C 1
ATOM 2063 O O . CYS A 1 273 ? 5.592 0.001 18.578 1.00 53.53 273 CYS A O 1
ATOM 2065 N N . SER A 1 274 ? 3.828 -0.597 19.836 1.00 52.66 274 SER A N 1
ATOM 2066 C CA . SER A 1 274 ? 3.775 0.614 20.669 1.00 52.66 274 SER A CA 1
ATOM 2067 C C . SER A 1 274 ? 4.486 0.389 21.992 1.00 52.66 274 SER A C 1
ATOM 2069 O O . SER A 1 274 ? 4.225 -0.700 22.564 1.00 52.66 274 SER A O 1
#

Foldseek 3Di:
DWFPDPPIADADPDDWFQDPVQRGIHRDAQQQAAPVRQKGWWWDWDADPVGIWTFIWIAGPNHRDIDGQETPAAWTFQGHYPQATKIWHPDDDLGHTFFIWGADSVVSDIDTLGDRVFDWQHDDLQKTKGFAAPVPAFADPQAPDPSCRVPAGFWMWIQRSPPRDIDTFEGDGNWGKGFQDAEPNGFTKMKTFNAHNVRKGQKIWIWGGPGRHRTDTLDIDGIPVDPPDFAWHAWDYDPQAIWTATPQAIWGQGPVRHIDHPTRDHDHDRHDDD

Secondary structure (DSSP, 8-state):
-B-SSSSPPB--TT--EEETTTTEEESS-GGGB-TTSSEEEEEEEEEETTEEEEEEEEEETTT--EEEEE-SS-EEEEEEETTEEEEEEPP-TTPPPEEEEEEETTTTEEEEEE-TT--EEEEETTEEEEEEPPTT----TT---HHHHHH---EEEEEETTT--EEEEEE-TTSEEEEEEE-TTSPEEEEEEEE-TTS-EEEEEEEEEEETTEEEEEEEEE-TTSTT---EEEEEEETTEEEEEETTEEEEE-TTS-EEEEE-S-B-------

pLDDT: mean 92.39, std 7.09, range [52.66, 98.31]

Sequence (274 aa):
MKSVVKPYLYGGPGVATFTRRYGRWLPASVAAVSPDSSHYSYSEPYNDANGPRSRIHLVDVATAADRVVFDQGFYAVIGYEPEGIYLFAVGYADAPNSGLWRLDPQARSVRQIASQNLTVDYVGGGAAWYSDLGPGDQPPSSLTNPMARAFFKDRVLRIDLKSGVVSPWFRRPGKEVHAIGVDGVGHPIVTGSSPTDAGTSTAEELWLVTGPDQGKQIYGGPGSNSPDFVGFGTLLADSHGLWFGSKKGVFLYTPDGTLQKVSTAVGEVAGRCS

Radius of gyration: 18.73 Å; chains: 1; bounding box: 54×42×50 Å